Protein AF-A0A7S1MV15-F1 (afdb_monomer_lite)

Organism: Hemiselmis andersenii (NCBI:txid464988)

Sequence (297 aa):
LEKKQEEGHISTLVSTTLESLARKARSLLAKFGTTMAAIKPASFYPSLMGTLTFNVHTGVSSTEAVATQDLGTANVEFRHYIDHAFLAGLEGGQEMLASLTTPRPPCTELWGTKRMSGNERVVGMLSQPLHVSFKATRADRMIRKSDMYLADVLVIDSLPVPLHVSVQGLEATGAFTSEQEREELYRAASDFSRKPTKELFPEQFHDHPYWGGPGGYGPNTSVLGNIATVGMGGVENLRQELLSARSPDVSTPRVCAACLERSVFLKTCSRCKSVWYCSRECQKSDWRRHKGDCVSA

Structure (mmCIF, N/CA/C/O backbone):
data_AF-A0A7S1MV15-F1
#
_entry.id   AF-A0A7S1MV15-F1
#
loop_
_atom_site.group_PDB
_atom_site.id
_atom_site.type_symbol
_atom_site.label_atom_id
_atom_site.label_alt_id
_atom_site.label_comp_id
_atom_site.label_asym_id
_atom_site.label_entity_id
_atom_site.label_seq_id
_atom_site.pdbx_PDB_ins_code
_atom_site.Cartn_x
_atom_site.Cartn_y
_atom_site.Cartn_z
_atom_site.occupancy
_atom_site.B_iso_or_equiv
_atom_site.auth_seq_id
_atom_site.auth_comp_id
_atom_site.auth_asym_id
_atom_site.auth_atom_id
_atom_site.pdbx_PDB_model_num
ATOM 1 N N . LEU A 1 1 ? 7.433 46.995 -20.956 1.00 46.53 1 LEU A N 1
ATOM 2 C CA . LEU A 1 1 ? 5.966 46.816 -21.058 1.00 46.53 1 LEU A CA 1
ATOM 3 C C . LEU A 1 1 ? 5.616 45.493 -21.736 1.00 46.53 1 LEU A C 1
ATOM 5 O O . LEU A 1 1 ? 4.779 44.785 -21.201 1.00 46.53 1 LEU A O 1
ATOM 9 N N . GLU A 1 2 ? 6.334 45.105 -22.791 1.00 36.94 2 GLU A N 1
ATOM 10 C CA . GLU A 1 2 ? 6.128 43.844 -23.531 1.00 36.94 2 GLU A CA 1
ATOM 11 C C . GLU A 1 2 ? 6.266 42.573 -22.666 1.00 36.94 2 GLU A C 1
ATOM 13 O O . GLU A 1 2 ? 5.355 41.757 -22.665 1.00 36.94 2 GLU A O 1
ATOM 18 N N . LYS A 1 3 ? 7.288 42.462 -21.798 1.00 36.66 3 LYS A N 1
ATOM 19 C CA . LYS A 1 3 ? 7.421 41.319 -20.859 1.00 36.66 3 LYS A CA 1
ATOM 20 C C . LYS A 1 3 ? 6.236 41.133 -19.896 1.00 36.66 3 LYS A C 1
ATOM 22 O O . LYS A 1 3 ? 5.861 40.007 -19.602 1.00 36.66 3 LYS A O 1
ATOM 27 N N . LYS A 1 4 ? 5.624 42.227 -19.419 1.00 38.38 4 LYS A N 1
ATOM 28 C CA . LYS A 1 4 ? 4.456 42.162 -18.515 1.00 38.38 4 LYS A CA 1
ATOM 29 C C . LYS A 1 4 ? 3.175 41.761 -19.253 1.00 38.38 4 LYS A C 1
ATOM 31 O O . LYS A 1 4 ? 2.301 41.140 -18.658 1.00 38.38 4 LYS A O 1
ATOM 36 N N . GLN A 1 5 ? 3.061 42.119 -20.533 1.00 37.72 5 GLN A N 1
ATOM 37 C CA . GLN A 1 5 ? 1.965 41.669 -21.391 1.00 37.72 5 GLN A CA 1
ATOM 38 C C . GLN A 1 5 ? 2.097 40.180 -21.725 1.00 37.72 5 GLN A C 1
ATOM 40 O O . GLN A 1 5 ? 1.098 39.471 -21.695 1.00 37.72 5 GLN A O 1
ATOM 45 N N . GLU A 1 6 ? 3.318 39.702 -21.965 1.00 33.16 6 GLU A N 1
ATOM 46 C CA . GLU A 1 6 ? 3.620 38.300 -22.272 1.00 33.16 6 GLU A CA 1
ATOM 47 C C . GLU A 1 6 ? 3.389 37.374 -21.058 1.00 33.16 6 GLU A C 1
ATOM 49 O O . GLU A 1 6 ? 2.710 36.355 -21.182 1.00 33.16 6 GLU A O 1
ATOM 54 N N . GLU A 1 7 ? 3.816 37.779 -19.854 1.00 35.41 7 GLU A N 1
ATOM 55 C CA . GLU A 1 7 ? 3.521 37.073 -18.591 1.00 35.41 7 GLU A CA 1
ATOM 56 C C . GLU A 1 7 ? 2.013 37.038 -18.270 1.00 35.41 7 GLU A C 1
ATOM 58 O O . GLU A 1 7 ? 1.485 36.007 -17.842 1.00 35.41 7 GLU A O 1
ATOM 63 N N . GLY A 1 8 ? 1.292 38.137 -18.528 1.00 37.22 8 GLY A N 1
ATOM 64 C CA . GLY A 1 8 ? -0.166 38.201 -18.376 1.00 37.22 8 GLY A CA 1
ATOM 65 C C . GLY A 1 8 ? -0.911 37.292 -19.360 1.00 37.22 8 GLY A C 1
ATOM 66 O O . GLY A 1 8 ? -1.889 36.640 -18.987 1.00 37.22 8 GLY A O 1
ATOM 67 N N . HIS A 1 9 ? -0.422 37.188 -20.597 1.00 36.84 9 HIS A N 1
ATOM 68 C CA . HIS A 1 9 ? -0.983 36.299 -21.615 1.00 36.84 9 HIS A CA 1
ATOM 69 C C . HIS A 1 9 ? -0.753 34.821 -21.272 1.00 36.84 9 HIS A C 1
ATOM 71 O O . HIS A 1 9 ? -1.685 34.025 -21.373 1.00 36.84 9 HIS A O 1
ATOM 77 N N . ILE A 1 10 ? 0.444 34.460 -20.794 1.00 36.97 10 ILE A N 1
ATOM 78 C CA . ILE A 1 10 ? 0.772 33.091 -20.360 1.00 36.97 10 ILE A CA 1
ATOM 79 C C . ILE A 1 10 ? -0.068 32.694 -19.138 1.00 36.97 10 ILE A C 1
ATOM 81 O O . ILE A 1 10 ? -0.658 31.617 -19.132 1.00 36.97 10 ILE A O 1
ATOM 85 N N . SER A 1 11 ? -0.206 33.576 -18.143 1.00 36.09 11 SER A N 1
ATOM 86 C CA . SER A 1 11 ? -1.042 33.342 -16.953 1.00 36.09 11 SER A CA 1
ATOM 87 C C . SER A 1 11 ? -2.516 33.094 -17.310 1.00 36.09 11 SER A C 1
ATOM 89 O O . SER A 1 11 ? -3.138 32.139 -16.840 1.00 36.09 11 SER A O 1
ATOM 91 N N . THR A 1 12 ? -3.057 33.897 -18.231 1.00 40.84 12 THR A N 1
ATOM 92 C CA . THR A 1 12 ? -4.446 33.764 -18.699 1.00 40.84 12 THR A CA 1
ATOM 93 C C . THR A 1 12 ? -4.649 32.484 -19.519 1.00 40.84 12 THR A C 1
ATOM 95 O O . THR A 1 12 ? -5.667 31.801 -19.379 1.00 40.84 12 THR A O 1
ATOM 98 N N . LEU A 1 13 ? -3.666 32.105 -20.343 1.00 36.25 13 LEU A N 1
ATOM 99 C CA . LEU A 1 13 ? -3.699 30.878 -21.142 1.00 36.25 13 LEU A CA 1
ATOM 100 C C . LEU A 1 13 ? -3.609 29.618 -20.262 1.00 36.25 13 LEU A C 1
ATOM 102 O O . LEU A 1 13 ? -4.308 28.636 -20.510 1.00 36.25 13 LEU A O 1
ATOM 106 N N . VAL A 1 14 ? -2.804 29.657 -19.196 1.00 38.91 14 VAL A N 1
ATOM 107 C CA . VAL A 1 14 ? -2.707 28.575 -18.201 1.00 38.91 14 VAL A CA 1
ATOM 108 C C . VAL A 1 14 ? -4.017 28.439 -17.424 1.00 38.91 14 VAL A C 1
ATOM 110 O O . VAL A 1 14 ? -4.549 27.336 -17.334 1.00 38.91 14 VAL A O 1
ATOM 113 N N . SER A 1 15 ? -4.593 29.545 -16.943 1.00 41.66 15 SER A N 1
ATOM 114 C CA . SER A 1 15 ? -5.876 29.551 -16.222 1.00 41.66 15 SER A CA 1
ATOM 115 C C . SER A 1 15 ? -7.030 29.003 -17.072 1.00 41.66 15 SER A C 1
ATOM 117 O O . SER A 1 15 ? -7.749 28.101 -16.645 1.00 41.66 15 SER A O 1
ATOM 119 N N . THR A 1 16 ? -7.161 29.455 -18.320 1.00 44.66 16 THR A N 1
ATOM 120 C CA . THR A 1 16 ? -8.219 28.979 -19.230 1.00 44.66 16 THR A CA 1
ATOM 121 C C . THR A 1 16 ? -8.048 27.509 -19.625 1.00 44.66 16 THR A C 1
ATOM 123 O O . THR A 1 16 ? -9.038 26.781 -19.776 1.00 44.66 16 THR A O 1
ATOM 126 N N . THR A 1 17 ? -6.804 27.036 -19.739 1.00 42.78 17 THR A N 1
ATOM 127 C CA . THR A 1 17 ? -6.493 25.622 -19.996 1.00 42.78 17 THR A CA 1
ATOM 128 C C . THR A 1 17 ? -6.813 24.751 -18.779 1.00 42.78 17 THR A C 1
ATOM 130 O O . THR A 1 17 ? -7.441 23.700 -18.939 1.00 42.78 17 THR A O 1
ATOM 133 N N . LEU A 1 18 ? -6.472 25.204 -17.568 1.00 41.72 18 LEU A N 1
ATOM 134 C CA . LEU A 1 18 ? -6.817 24.534 -16.310 1.00 41.72 18 LEU A CA 1
ATOM 135 C C . LEU A 1 18 ? -8.334 24.457 -16.113 1.00 41.72 18 LEU A C 1
ATOM 137 O O . LEU A 1 18 ? -8.859 23.371 -15.886 1.00 41.72 18 LEU A O 1
ATOM 141 N N . GLU A 1 19 ? -9.076 25.541 -16.343 1.00 45.47 19 GLU A N 1
ATOM 142 C CA . GLU A 1 19 ? -10.543 25.529 -16.259 1.00 45.47 19 GLU A CA 1
ATOM 143 C C . GLU A 1 19 ? -11.199 24.610 -17.300 1.00 45.47 19 GLU A C 1
ATOM 145 O O . GLU A 1 19 ? -12.258 24.021 -17.057 1.00 45.47 19 GLU A O 1
ATOM 150 N N . SER A 1 20 ? -10.613 24.496 -18.493 1.00 43.47 20 SER A N 1
ATOM 151 C CA . SER A 1 20 ? -11.073 23.578 -19.541 1.00 43.47 20 SER A CA 1
ATOM 152 C C . SER A 1 20 ? -10.825 22.115 -19.156 1.00 43.47 20 SER A C 1
ATOM 154 O O . SER A 1 20 ? -11.719 21.274 -19.298 1.00 43.47 20 SER A O 1
ATOM 156 N N . LEU A 1 21 ? -9.650 21.816 -18.593 1.00 43.50 21 LEU A N 1
ATOM 157 C CA . LEU A 1 21 ? -9.302 20.498 -18.056 1.00 43.50 21 LEU A CA 1
ATOM 158 C C . LEU A 1 21 ? -10.182 20.134 -16.858 1.00 43.50 21 LEU A C 1
ATOM 160 O O . LEU A 1 21 ? -10.743 19.041 -16.836 1.00 43.50 21 LEU A O 1
ATOM 164 N N . ALA A 1 22 ? -10.401 21.062 -15.930 1.00 42.16 22 ALA A N 1
ATOM 165 C CA . ALA A 1 22 ? -11.273 20.881 -14.777 1.00 42.16 22 ALA A CA 1
ATOM 166 C C . ALA A 1 22 ? -12.738 20.679 -15.200 1.00 42.16 22 ALA A C 1
ATOM 168 O O . ALA A 1 22 ? -13.428 19.818 -14.657 1.00 42.16 22 ALA A O 1
ATOM 169 N N . ARG A 1 23 ? -13.228 21.397 -16.224 1.00 47.09 23 ARG A N 1
ATOM 170 C CA . ARG A 1 23 ? -14.559 21.152 -16.818 1.00 47.09 23 ARG A CA 1
ATOM 171 C C . ARG A 1 23 ? -14.659 19.781 -17.479 1.00 47.09 23 ARG A C 1
ATOM 173 O O . ARG A 1 23 ? -15.666 19.101 -17.289 1.00 47.09 23 ARG A O 1
ATOM 180 N N . LYS A 1 24 ? -13.633 19.345 -18.217 1.00 44.25 24 LYS A N 1
ATOM 181 C CA . LYS A 1 24 ? -13.584 17.991 -18.797 1.00 44.25 24 LYS A CA 1
ATOM 182 C C . LYS A 1 24 ? -13.528 16.913 -17.717 1.00 44.25 24 LYS A C 1
ATOM 184 O O . LYS A 1 24 ? -14.265 15.940 -17.829 1.00 44.25 24 LYS A O 1
ATOM 189 N N . ALA A 1 25 ? -12.740 17.109 -16.662 1.00 41.78 25 ALA A N 1
ATOM 190 C CA . ALA A 1 25 ? -12.664 16.211 -15.513 1.00 41.78 25 ALA A CA 1
ATOM 191 C C . ALA A 1 25 ? -14.017 16.116 -14.796 1.00 41.78 25 ALA A C 1
ATOM 193 O O . ALA A 1 25 ? -14.524 15.016 -14.606 1.00 41.78 25 ALA A O 1
ATOM 194 N N . ARG A 1 26 ? -14.672 17.251 -14.510 1.00 44.94 26 ARG A N 1
ATOM 195 C CA . ARG A 1 26 ? -16.029 17.294 -13.935 1.00 44.94 26 ARG A CA 1
ATOM 196 C C . ARG A 1 26 ? -17.069 16.622 -14.832 1.00 44.94 26 ARG A C 1
ATOM 198 O O . ARG A 1 26 ? -17.913 15.886 -14.338 1.00 44.94 26 ARG A O 1
ATOM 205 N N . SER A 1 27 ? -17.001 16.830 -16.147 1.00 42.62 27 SER A N 1
ATOM 206 C CA . SER A 1 27 ? -17.905 16.187 -17.111 1.00 42.62 27 SER A CA 1
ATOM 207 C C . SER A 1 27 ? -17.683 14.675 -17.202 1.00 42.62 27 SER A C 1
ATOM 209 O O . SER A 1 27 ? -18.656 13.928 -17.281 1.00 42.62 27 SER A O 1
ATOM 211 N N . LEU A 1 28 ? -16.429 14.215 -17.154 1.00 41.31 28 LEU A N 1
ATOM 212 C CA . LEU A 1 28 ? -16.090 12.793 -17.079 1.00 41.31 28 LEU A CA 1
ATOM 213 C C . LEU A 1 28 ? -16.615 12.194 -15.772 1.00 41.31 28 LEU A C 1
ATOM 215 O O . LEU A 1 28 ? -17.357 11.221 -15.818 1.00 41.31 28 LEU A O 1
ATOM 219 N N . LEU A 1 29 ? -16.336 12.824 -14.629 1.00 40.84 29 LEU A N 1
ATOM 220 C CA . LEU A 1 29 ? -16.836 12.404 -13.316 1.00 40.84 29 LEU A CA 1
ATOM 221 C C . LEU A 1 29 ? -18.372 12.343 -13.271 1.00 40.84 29 LEU A C 1
ATOM 223 O O . LEU A 1 29 ? -18.923 11.378 -12.754 1.00 40.84 29 LEU A O 1
ATOM 227 N N . ALA A 1 30 ? -19.075 13.306 -13.873 1.00 42.78 30 ALA A N 1
ATOM 228 C CA . ALA A 1 30 ? -20.538 13.305 -13.962 1.00 42.78 30 ALA A CA 1
ATOM 229 C C . ALA A 1 30 ? -21.088 12.204 -14.892 1.00 42.78 30 ALA A C 1
ATOM 231 O O . ALA A 1 30 ? -22.114 11.593 -14.588 1.00 42.78 30 ALA A O 1
ATOM 232 N N . LYS A 1 31 ? -20.397 11.915 -16.005 1.00 37.84 31 LYS A N 1
ATOM 233 C CA . LYS A 1 31 ? -20.740 10.810 -16.917 1.00 37.84 31 LYS A CA 1
ATOM 234 C C . LYS A 1 31 ? -20.494 9.435 -16.293 1.00 37.84 31 LYS A C 1
ATOM 236 O O . LYS A 1 31 ? -21.244 8.512 -16.581 1.00 37.84 31 LYS A O 1
ATOM 241 N N . PHE A 1 32 ? -19.482 9.298 -15.436 1.00 37.56 32 PHE A N 1
ATOM 242 C CA . PHE A 1 32 ? -19.215 8.059 -14.699 1.00 37.56 32 PHE A CA 1
ATOM 243 C C . PHE A 1 32 ? -20.053 7.932 -13.416 1.00 37.56 32 PHE A C 1
ATOM 245 O O . PHE A 1 32 ? -20.353 6.820 -12.992 1.00 37.56 32 PHE A O 1
ATOM 252 N N . GLY A 1 33 ? -20.494 9.048 -12.830 1.00 35.22 33 GLY A N 1
ATOM 253 C CA . GLY A 1 33 ? -21.238 9.082 -11.567 1.00 35.22 33 GLY A CA 1
ATOM 254 C C . GLY A 1 33 ? -22.677 8.560 -11.629 1.00 35.22 33 GLY A C 1
ATOM 255 O O . GLY A 1 33 ? -23.242 8.231 -10.592 1.00 35.22 33 GLY A O 1
ATOM 256 N N . THR A 1 34 ? -23.281 8.429 -12.814 1.00 31.02 34 THR A N 1
ATOM 257 C CA . THR A 1 34 ? -24.689 8.000 -12.961 1.00 31.02 34 THR A CA 1
ATOM 258 C C . THR A 1 34 ? -24.885 6.481 -13.080 1.00 31.02 34 THR A C 1
ATOM 260 O O . THR A 1 34 ? -26.018 6.010 -13.049 1.00 31.02 34 THR A O 1
ATOM 263 N N . THR A 1 35 ? -23.804 5.691 -13.093 1.00 34.09 35 THR A N 1
ATOM 264 C CA . THR A 1 35 ? -23.835 4.209 -13.113 1.00 34.09 35 THR A CA 1
ATOM 265 C C . THR A 1 35 ? -22.855 3.586 -12.107 1.00 34.09 35 THR A C 1
ATOM 267 O O . THR A 1 35 ? -22.123 2.657 -12.435 1.00 34.09 35 THR A O 1
ATOM 270 N N . 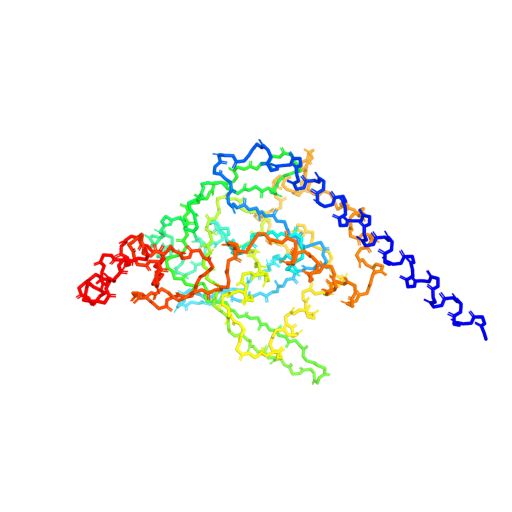MET A 1 36 ? -22.799 4.082 -10.866 1.00 34.84 36 MET A N 1
ATOM 271 C CA . MET A 1 36 ? -21.906 3.530 -9.824 1.00 34.84 36 MET A CA 1
ATOM 272 C C . MET A 1 36 ? -22.607 3.191 -8.502 1.00 34.84 36 MET A C 1
ATOM 274 O O . MET A 1 36 ? -22.042 3.335 -7.424 1.00 34.84 36 MET A O 1
ATOM 278 N N . ALA A 1 37 ? -23.827 2.655 -8.578 1.00 32.09 37 ALA A N 1
ATOM 279 C CA . ALA A 1 37 ? -24.484 2.023 -7.429 1.00 32.09 37 ALA A CA 1
ATOM 280 C C . ALA A 1 37 ? -24.033 0.560 -7.181 1.00 32.09 37 ALA A C 1
ATOM 282 O O . ALA A 1 37 ? -24.595 -0.120 -6.327 1.00 32.09 37 ALA A O 1
ATOM 283 N N . ALA A 1 38 ? -23.013 0.064 -7.889 1.00 36.22 38 ALA A N 1
ATOM 284 C CA . ALA A 1 38 ? -22.448 -1.269 -7.690 1.00 36.22 38 ALA A CA 1
ATOM 285 C C . ALA A 1 38 ? -20.942 -1.153 -7.402 1.00 36.22 38 ALA A C 1
ATOM 287 O O . ALA A 1 38 ? -20.181 -0.729 -8.265 1.00 36.22 38 ALA A O 1
ATOM 288 N N . ILE A 1 39 ? -20.557 -1.468 -6.161 1.00 45.56 39 ILE A N 1
ATOM 289 C CA . ILE A 1 39 ? -19.203 -1.690 -5.615 1.00 45.56 39 ILE A CA 1
ATOM 290 C C . ILE A 1 39 ? -18.072 -1.600 -6.666 1.00 45.56 39 ILE A C 1
ATOM 292 O O . ILE A 1 39 ? -17.795 -2.575 -7.358 1.00 45.56 39 ILE A O 1
ATOM 296 N N . LYS A 1 40 ? -17.357 -0.470 -6.745 1.00 55.09 40 LYS A N 1
ATOM 297 C CA . LYS A 1 40 ? -16.007 -0.432 -7.344 1.00 55.09 40 LYS A CA 1
ATOM 298 C C . LYS A 1 40 ? -15.091 0.479 -6.531 1.00 55.09 40 LYS A C 1
ATOM 300 O O . LYS A 1 40 ? -15.226 1.696 -6.640 1.00 55.09 40 LYS A O 1
ATOM 305 N N . PRO A 1 41 ? -14.182 -0.080 -5.715 1.00 61.19 41 PRO A N 1
ATOM 306 C CA . PRO A 1 41 ? -13.333 0.738 -4.862 1.00 61.19 41 PRO A CA 1
ATOM 307 C C . PRO A 1 41 ? -11.855 0.769 -5.271 1.00 61.19 41 PRO A C 1
ATOM 309 O O . PRO A 1 41 ? -11.182 1.688 -4.824 1.00 61.19 41 PRO A O 1
ATOM 312 N N . ALA A 1 42 ? -11.331 -0.188 -6.063 1.00 78.69 42 ALA A N 1
ATOM 313 C CA . ALA A 1 42 ? -9.903 -0.238 -6.418 1.00 78.69 42 ALA A CA 1
ATOM 314 C C . ALA A 1 42 ? -9.596 0.055 -7.879 1.00 78.69 42 ALA A C 1
ATOM 316 O O . ALA A 1 42 ? -10.175 -0.557 -8.780 1.00 78.69 42 ALA A O 1
ATOM 317 N N . SER A 1 43 ? -8.610 0.921 -8.104 1.00 83.44 43 SER A N 1
ATOM 318 C CA . SER A 1 43 ? -8.074 1.193 -9.428 1.00 83.44 43 SER A CA 1
ATOM 319 C C . SER A 1 43 ? -6.570 1.426 -9.423 1.00 83.44 43 SER A C 1
ATOM 321 O O . SER A 1 43 ? -6.049 2.223 -8.649 1.00 83.44 43 SER A O 1
ATOM 323 N N . PHE A 1 44 ? -5.892 0.777 -10.359 1.00 86.00 44 PHE A N 1
ATOM 324 C CA . PHE A 1 44 ? -4.478 0.904 -10.656 1.00 86.00 44 PHE A CA 1
ATOM 325 C C . PHE A 1 44 ? -4.271 1.881 -11.812 1.00 86.00 44 PHE A C 1
ATOM 327 O O . PHE A 1 44 ? -4.662 1.612 -12.946 1.00 86.00 44 PHE A O 1
ATOM 334 N N . TYR A 1 45 ? -3.641 3.015 -11.511 1.00 81.06 45 TYR A N 1
ATOM 335 C CA . TYR A 1 45 ? -3.264 4.035 -12.487 1.00 81.06 45 TYR A CA 1
ATOM 336 C C . TYR A 1 45 ? -1.853 4.539 -12.167 1.00 81.06 45 TYR A C 1
ATOM 338 O O . TYR A 1 45 ? -1.701 5.573 -11.511 1.00 81.06 45 TYR A O 1
ATOM 346 N N . PRO A 1 46 ? -0.807 3.799 -12.571 1.00 82.31 46 PRO A N 1
ATOM 347 C CA . PRO A 1 46 ? 0.561 4.208 -12.319 1.00 82.31 46 PRO A CA 1
ATOM 348 C C . PRO A 1 46 ? 0.904 5.457 -13.139 1.00 82.31 46 PRO A C 1
ATOM 350 O O . PRO A 1 46 ? 0.571 5.584 -14.319 1.00 82.31 46 PRO A O 1
ATOM 353 N N . SER A 1 47 ? 1.608 6.382 -12.501 1.00 75.94 47 SER A N 1
ATOM 354 C CA . SER A 1 47 ? 2.272 7.514 -13.123 1.00 75.94 47 SER A CA 1
ATOM 355 C C . SER A 1 47 ? 3.241 7.018 -14.186 1.00 75.94 47 SER A C 1
ATOM 357 O O . SER A 1 47 ? 4.028 6.100 -13.958 1.00 75.94 47 SER A O 1
ATOM 359 N N . LEU A 1 48 ? 3.218 7.666 -15.350 1.00 69.31 48 LEU A N 1
ATOM 360 C CA . LEU A 1 48 ? 4.148 7.371 -16.442 1.00 69.31 48 LEU A CA 1
ATOM 361 C C . LEU A 1 48 ? 5.478 8.122 -16.303 1.00 69.31 48 LEU A C 1
ATOM 363 O O . LEU A 1 48 ? 6.290 8.083 -17.227 1.00 69.31 48 LEU A O 1
ATOM 367 N N . MET A 1 49 ? 5.672 8.847 -15.198 1.00 66.88 49 MET A N 1
ATOM 368 C CA . MET A 1 49 ? 6.833 9.717 -15.023 1.00 66.88 49 MET A CA 1
ATOM 369 C C . MET A 1 49 ? 8.039 8.989 -14.459 1.00 66.88 49 MET A C 1
ATOM 371 O O . MET A 1 49 ? 9.139 9.268 -14.915 1.00 66.88 49 MET A O 1
ATOM 375 N N . GLY A 1 50 ? 7.831 8.013 -13.574 1.00 75.75 50 GLY A N 1
ATOM 376 C CA . GLY A 1 50 ? 8.929 7.228 -13.028 1.00 75.75 50 GLY A CA 1
ATOM 377 C C . GLY A 1 50 ? 8.504 6.177 -12.013 1.00 75.75 50 GLY A C 1
ATOM 378 O O . GLY A 1 50 ? 7.349 6.118 -11.582 1.00 75.75 50 GLY A O 1
ATOM 379 N N . THR A 1 51 ? 9.471 5.349 -11.630 1.00 87.25 51 THR A N 1
ATOM 380 C CA . THR A 1 51 ? 9.358 4.327 -10.582 1.00 87.25 51 THR A CA 1
ATOM 381 C C . THR A 1 51 ? 10.140 4.733 -9.341 1.00 87.25 51 THR A C 1
ATOM 383 O O . THR A 1 51 ? 11.104 5.491 -9.421 1.00 87.25 51 THR A O 1
ATOM 386 N N . LEU A 1 52 ? 9.776 4.163 -8.200 1.00 88.62 52 LEU A N 1
ATOM 387 C CA . LEU A 1 52 ? 10.523 4.274 -6.952 1.00 88.62 52 LEU A CA 1
ATOM 388 C C . LEU A 1 52 ? 11.079 2.906 -6.571 1.00 88.62 52 LEU A C 1
ATOM 390 O O . LEU A 1 52 ? 10.424 1.896 -6.794 1.00 88.62 52 LEU A O 1
ATOM 394 N N . THR A 1 53 ? 12.251 2.866 -5.949 1.00 91.38 53 THR A N 1
ATOM 395 C CA . THR A 1 53 ? 12.806 1.619 -5.414 1.00 91.38 53 THR A CA 1
ATOM 396 C C . THR A 1 53 ? 12.610 1.577 -3.904 1.00 91.38 53 THR A C 1
ATOM 398 O O . THR A 1 53 ? 13.066 2.470 -3.184 1.00 91.38 53 THR A O 1
ATOM 401 N N . PHE A 1 54 ? 11.952 0.525 -3.424 1.00 94.06 54 PHE A N 1
ATOM 402 C CA . PHE A 1 54 ? 11.719 0.268 -2.006 1.00 94.06 54 PHE A CA 1
ATOM 403 C C . PHE A 1 54 ? 12.359 -1.052 -1.595 1.00 94.06 54 PHE A C 1
ATOM 405 O O . PHE A 1 54 ? 12.437 -1.982 -2.382 1.00 94.06 54 PHE A O 1
ATOM 412 N N . ASN A 1 55 ? 12.774 -1.161 -0.339 1.00 96.19 55 ASN A N 1
ATOM 413 C CA . ASN A 1 55 ? 13.010 -2.456 0.291 1.00 96.19 55 ASN A CA 1
ATOM 414 C C . ASN A 1 55 ? 11.743 -2.834 1.053 1.00 96.19 55 ASN A C 1
ATOM 416 O O . ASN A 1 55 ? 11.295 -2.046 1.884 1.00 96.19 55 ASN A O 1
ATOM 420 N N . VAL A 1 56 ? 11.172 -3.996 0.757 1.00 97.38 56 VAL A N 1
ATOM 421 C CA . VAL A 1 56 ? 9.998 -4.565 1.425 1.00 97.38 56 VAL A CA 1
ATOM 422 C C . VAL A 1 56 ? 10.476 -5.449 2.569 1.00 97.38 56 VAL A C 1
ATOM 424 O O . VAL A 1 56 ? 11.284 -6.346 2.335 1.00 97.38 56 VAL A O 1
ATOM 427 N N . HIS A 1 57 ? 9.997 -5.191 3.787 1.00 96.62 57 HIS A N 1
ATOM 428 C CA . HIS A 1 57 ? 10.404 -5.904 5.001 1.00 96.62 57 HIS A CA 1
ATOM 429 C C . HIS A 1 57 ? 9.305 -6.868 5.451 1.00 96.62 57 HIS A C 1
ATOM 431 O O . HIS A 1 57 ? 8.155 -6.468 5.621 1.00 96.62 57 HIS A O 1
ATOM 437 N N . THR A 1 58 ? 9.665 -8.129 5.690 1.00 93.50 58 THR A N 1
ATOM 438 C CA . THR A 1 58 ? 8.747 -9.187 6.166 1.00 93.50 58 THR A CA 1
ATOM 439 C C . THR A 1 58 ? 8.945 -9.533 7.646 1.00 93.50 58 THR A C 1
ATOM 441 O O . THR A 1 58 ? 8.351 -10.476 8.160 1.00 93.50 58 THR A O 1
ATOM 444 N N . GLY A 1 59 ? 9.818 -8.799 8.344 1.00 87.00 59 GLY A N 1
ATOM 445 C CA . GLY A 1 59 ? 10.247 -9.099 9.715 1.00 87.00 59 GLY A CA 1
ATOM 446 C C . GLY A 1 59 ? 11.365 -10.145 9.810 1.00 87.00 59 GLY A C 1
ATOM 447 O O . GLY A 1 59 ? 12.013 -10.230 10.850 1.00 87.00 59 GLY A O 1
ATOM 448 N N . VAL A 1 60 ? 11.632 -10.885 8.727 1.00 89.94 60 VAL A N 1
ATOM 449 C CA . VAL A 1 60 ? 12.744 -11.848 8.628 1.00 89.94 60 VAL A CA 1
ATOM 450 C C . VAL A 1 60 ? 13.847 -11.309 7.723 1.00 89.94 60 VAL A C 1
ATOM 452 O O . VAL A 1 60 ? 15.020 -11.318 8.093 1.00 89.94 60 VAL A O 1
ATOM 455 N N . SER A 1 61 ? 13.469 -10.773 6.562 1.00 93.31 61 SER A N 1
ATOM 456 C CA . SER A 1 61 ? 14.406 -10.197 5.605 1.00 93.31 61 SER A CA 1
ATOM 457 C C . SER A 1 61 ? 13.836 -8.949 4.932 1.00 93.31 61 SER A C 1
ATOM 459 O O . SER A 1 61 ? 12.690 -8.544 5.159 1.00 93.31 61 SER A O 1
ATOM 461 N N . SER A 1 62 ? 14.683 -8.301 4.132 1.00 94.75 62 SER A N 1
ATOM 462 C CA . SER A 1 62 ? 14.306 -7.161 3.307 1.00 94.75 62 SER A CA 1
ATOM 463 C C . SER A 1 62 ? 14.664 -7.435 1.853 1.00 94.75 62 SER A C 1
ATOM 465 O O . SER A 1 62 ? 15.825 -7.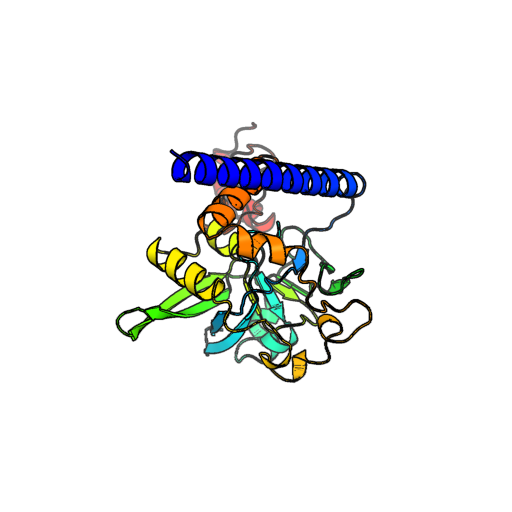727 1.565 1.00 94.75 62 SER A O 1
ATOM 467 N N . THR A 1 63 ? 13.700 -7.299 0.946 1.00 96.19 63 THR A N 1
ATOM 468 C CA . THR A 1 63 ? 13.900 -7.523 -0.494 1.00 96.19 63 THR A CA 1
ATOM 469 C C . THR A 1 63 ? 13.637 -6.241 -1.271 1.00 96.19 63 THR A C 1
ATOM 471 O O . THR A 1 63 ? 12.638 -5.562 -1.038 1.00 96.19 63 THR A O 1
ATOM 474 N N . GLU A 1 64 ? 14.532 -5.891 -2.191 1.00 95.12 64 GLU A N 1
ATOM 475 C CA . GLU A 1 64 ? 14.356 -4.720 -3.047 1.00 95.12 64 GLU A CA 1
ATOM 476 C C . GLU A 1 64 ? 13.256 -4.956 -4.097 1.00 95.12 64 GLU A C 1
ATOM 478 O O . GLU A 1 64 ? 13.193 -6.006 -4.733 1.00 95.12 64 GLU A O 1
ATOM 483 N N . ALA A 1 65 ? 12.390 -3.963 -4.285 1.00 94.75 65 ALA A N 1
ATOM 484 C CA . ALA A 1 65 ? 11.291 -3.964 -5.234 1.00 94.75 65 ALA A CA 1
ATOM 485 C C . ALA A 1 65 ? 11.212 -2.614 -5.952 1.00 94.75 65 ALA A C 1
ATOM 487 O O . ALA A 1 65 ? 11.131 -1.551 -5.325 1.00 94.75 65 ALA A O 1
ATOM 488 N N . VAL A 1 66 ? 11.181 -2.659 -7.284 1.00 93.06 66 VAL A N 1
ATOM 489 C CA . VAL A 1 66 ? 10.849 -1.495 -8.109 1.00 93.06 66 VAL A CA 1
ATOM 490 C C . VAL A 1 66 ? 9.335 -1.327 -8.103 1.00 93.06 66 VAL A C 1
ATOM 492 O O . VAL A 1 66 ? 8.599 -2.190 -8.575 1.00 93.06 66 VAL A O 1
ATOM 495 N N . ALA A 1 67 ? 8.865 -0.211 -7.563 1.00 93.75 67 ALA A N 1
ATOM 496 C CA . ALA A 1 67 ? 7.461 0.109 -7.420 1.00 93.75 67 ALA A CA 1
ATOM 497 C C . ALA A 1 67 ? 7.021 1.204 -8.390 1.00 93.75 67 ALA A C 1
ATOM 499 O O . ALA A 1 67 ? 7.739 2.168 -8.671 1.00 93.75 67 ALA A O 1
ATOM 500 N N . THR A 1 68 ? 5.780 1.092 -8.845 1.00 92.06 68 THR A N 1
ATOM 501 C CA . THR A 1 68 ? 5.082 2.219 -9.475 1.00 92.06 68 THR A CA 1
ATOM 502 C C . THR A 1 68 ? 4.414 3.095 -8.417 1.00 92.06 68 THR A C 1
ATOM 504 O O . THR A 1 68 ? 4.259 2.689 -7.267 1.00 92.06 68 THR A O 1
ATOM 507 N N . GLN A 1 69 ? 4.010 4.301 -8.804 1.00 89.56 69 GLN A N 1
ATOM 508 C CA . GLN A 1 69 ? 3.372 5.295 -7.933 1.00 89.56 69 GLN A CA 1
ATOM 509 C C . GLN A 1 69 ? 2.379 6.143 -8.736 1.00 89.56 69 GLN A C 1
ATOM 511 O O . GLN A 1 69 ? 2.396 6.044 -9.955 1.00 89.56 69 GLN A O 1
ATOM 516 N N . ASP A 1 70 ? 1.514 6.941 -8.106 1.00 83.50 70 ASP A N 1
ATOM 517 C CA . ASP A 1 70 ? 0.427 7.707 -8.759 1.00 83.50 70 ASP A CA 1
ATOM 518 C C . ASP A 1 70 ? 0.597 9.249 -8.742 1.00 83.50 70 ASP A C 1
ATOM 520 O O . ASP A 1 70 ? -0.300 9.984 -9.172 1.00 83.50 70 ASP A O 1
ATOM 524 N N . LEU A 1 71 ? 1.730 9.752 -8.235 1.00 77.94 71 LEU A N 1
ATOM 525 C CA . LEU A 1 71 ? 2.045 11.163 -7.955 1.00 77.94 71 LEU A CA 1
ATOM 526 C C . LEU A 1 71 ? 0.975 11.893 -7.123 1.00 77.94 71 LEU A C 1
ATOM 528 O O . LEU A 1 71 ? 0.979 13.120 -7.061 1.00 77.94 71 LEU A O 1
ATOM 532 N N . GLY A 1 72 ? 0.025 11.172 -6.522 1.00 68.00 72 GLY A N 1
ATOM 533 C CA . GLY A 1 72 ? -1.103 11.742 -5.788 1.00 68.00 72 GLY A CA 1
ATOM 534 C C . GLY A 1 72 ? -2.041 12.629 -6.619 1.00 68.00 72 GLY A C 1
ATOM 535 O O . GLY A 1 72 ? -2.774 13.422 -6.032 1.00 68.00 72 GLY A O 1
ATOM 536 N N . THR A 1 73 ? -2.011 12.556 -7.959 1.00 57.47 73 THR A N 1
ATOM 537 C CA . THR A 1 73 ? -2.735 13.517 -8.828 1.00 57.47 73 THR A CA 1
ATOM 538 C C . THR A 1 73 ? -3.708 12.898 -9.827 1.00 57.47 73 THR A C 1
ATOM 540 O O . THR A 1 73 ? -4.682 13.555 -10.191 1.00 57.47 73 THR A O 1
ATOM 543 N N . ALA A 1 74 ? -3.497 11.655 -10.271 1.00 52.66 74 ALA A N 1
ATOM 544 C CA . ALA A 1 74 ? -4.301 11.058 -11.347 1.00 52.66 74 ALA A CA 1
ATOM 545 C C . ALA A 1 74 ? -5.375 10.060 -10.871 1.00 52.66 74 ALA A C 1
ATOM 547 O O . ALA A 1 74 ? -6.279 9.729 -11.638 1.00 52.66 74 ALA A O 1
ATOM 548 N N . ASN A 1 75 ? -5.288 9.580 -9.628 1.00 62.81 75 ASN A N 1
ATOM 549 C CA . ASN A 1 75 ? -6.119 8.505 -9.091 1.00 62.81 75 ASN A CA 1
ATOM 550 C C . ASN A 1 75 ? -6.776 8.936 -7.771 1.00 62.81 75 ASN A C 1
ATOM 552 O O . ASN A 1 75 ? -6.190 9.701 -7.012 1.00 62.81 75 ASN A O 1
ATOM 556 N N . VAL A 1 76 ? -8.003 8.474 -7.515 1.00 60.69 76 VAL A N 1
ATOM 557 C CA . VAL A 1 76 ? -8.728 8.729 -6.251 1.00 60.69 76 VAL A CA 1
ATOM 558 C C . VAL A 1 76 ? -8.571 7.600 -5.234 1.00 60.69 76 VAL A C 1
ATOM 560 O O . VAL A 1 76 ? -9.086 7.705 -4.122 1.00 60.69 76 VAL A O 1
ATOM 563 N N . GLU A 1 77 ? -7.905 6.520 -5.632 1.00 77.12 77 GLU A N 1
ATOM 564 C CA . GLU A 1 77 ? -7.531 5.420 -4.758 1.00 77.12 77 GLU A CA 1
ATOM 565 C C . GLU A 1 77 ? -6.457 5.845 -3.744 1.00 77.12 77 GLU A C 1
ATOM 567 O O . GLU A 1 77 ? -5.538 6.588 -4.072 1.00 77.12 77 GLU A O 1
ATOM 572 N N . PHE A 1 78 ? -6.558 5.308 -2.528 1.00 79.88 78 PHE A N 1
ATOM 573 C CA . PHE A 1 78 ? -5.609 5.526 -1.430 1.00 79.88 78 PHE A CA 1
ATOM 574 C C . PHE A 1 78 ? -4.869 4.257 -1.007 1.00 79.88 78 PHE A C 1
ATOM 576 O O . PHE A 1 78 ? -4.006 4.309 -0.137 1.00 79.88 78 PHE A O 1
ATOM 583 N N . ARG A 1 79 ? -5.228 3.105 -1.568 1.00 89.12 79 ARG A N 1
ATOM 584 C CA . ARG A 1 79 ? -4.631 1.818 -1.217 1.00 89.12 79 ARG A CA 1
ATOM 585 C C . ARG A 1 79 ? -3.382 1.547 -2.028 1.00 89.12 79 ARG A C 1
ATOM 587 O O . ARG A 1 79 ? -3.282 1.896 -3.203 1.00 89.12 79 ARG A O 1
ATOM 594 N N . HIS A 1 80 ? -2.443 0.875 -1.383 1.00 94.69 80 HIS A N 1
ATOM 595 C CA . HIS A 1 80 ? -1.265 0.326 -2.038 1.00 94.69 80 HIS A CA 1
ATOM 596 C C . HIS A 1 80 ? -1.578 -1.084 -2.537 1.00 94.69 80 HIS A C 1
ATOM 598 O O . HIS A 1 80 ? -2.473 -1.752 -2.012 1.00 94.69 80 HIS A O 1
ATOM 604 N N . TYR A 1 81 ? -0.830 -1.552 -3.530 1.00 96.94 81 TYR A N 1
ATOM 605 C CA . TYR A 1 81 ? -1.030 -2.880 -4.104 1.00 96.94 81 TYR A CA 1
ATOM 606 C C . TYR A 1 81 ? 0.276 -3.647 -4.135 1.00 96.94 81 TYR A C 1
ATOM 608 O O . TYR A 1 81 ? 1.293 -3.102 -4.557 1.00 96.94 81 TYR A O 1
ATOM 616 N N . ILE A 1 82 ? 0.234 -4.910 -3.736 1.00 98.38 82 ILE A N 1
ATOM 617 C CA . ILE A 1 82 ? 1.355 -5.837 -3.862 1.00 98.38 82 ILE A CA 1
ATOM 618 C C . ILE A 1 82 ? 0.906 -7.060 -4.656 1.00 98.38 82 ILE A C 1
ATOM 620 O O . ILE A 1 82 ? -0.209 -7.557 -4.471 1.00 98.38 82 ILE A O 1
ATOM 624 N N . ASP A 1 83 ? 1.761 -7.517 -5.565 1.00 98.38 83 ASP A N 1
ATOM 625 C CA . ASP A 1 83 ? 1.506 -8.740 -6.317 1.00 98.38 83 ASP A CA 1
ATOM 626 C C . ASP A 1 83 ? 1.546 -9.967 -5.393 1.00 98.38 83 ASP A C 1
ATOM 628 O O . ASP A 1 83 ? 2.432 -10.103 -4.544 1.00 98.38 83 ASP A O 1
ATOM 632 N N . HIS A 1 84 ? 0.591 -10.876 -5.571 1.00 98.25 84 HIS A N 1
ATOM 633 C CA . HIS A 1 84 ? 0.493 -12.098 -4.783 1.00 98.25 84 HIS A CA 1
ATOM 634 C C . HIS A 1 84 ? 1.715 -13.010 -4.952 1.00 98.25 84 HIS A C 1
ATOM 636 O O . HIS A 1 84 ? 2.244 -13.496 -3.954 1.00 98.25 84 HIS A O 1
ATOM 642 N N . ALA A 1 85 ? 2.166 -13.261 -6.187 1.00 97.69 85 ALA A N 1
ATOM 643 C CA . ALA A 1 85 ? 3.286 -14.166 -6.448 1.00 97.69 85 ALA A CA 1
ATOM 644 C C . ALA A 1 85 ? 4.609 -13.571 -5.951 1.00 97.69 85 ALA A C 1
ATOM 646 O O . ALA A 1 85 ? 5.430 -14.285 -5.376 1.00 97.69 85 ALA A O 1
ATOM 647 N N . PHE A 1 86 ? 4.779 -12.255 -6.092 1.00 98.25 86 PHE A N 1
ATOM 648 C CA . PHE A 1 86 ? 5.889 -11.529 -5.485 1.00 98.25 86 PHE A CA 1
ATOM 649 C C . PHE A 1 86 ? 5.915 -11.692 -3.967 1.00 98.25 86 PHE A C 1
ATOM 651 O O . PHE A 1 86 ? 6.931 -12.124 -3.432 1.00 98.25 86 PHE A O 1
ATOM 658 N N . LEU A 1 87 ? 4.800 -11.405 -3.281 1.00 98.12 87 LEU A N 1
ATOM 659 C CA . LEU A 1 87 ? 4.709 -11.546 -1.827 1.00 98.12 87 LEU A CA 1
ATOM 660 C C . LEU A 1 87 ? 4.958 -12.994 -1.388 1.00 98.12 87 LEU A C 1
ATOM 662 O O . LEU A 1 87 ? 5.713 -13.220 -0.451 1.00 98.12 87 LEU A O 1
ATOM 666 N N . ALA A 1 88 ? 4.383 -13.970 -2.094 1.00 97.69 88 ALA A N 1
ATOM 667 C CA . ALA A 1 88 ? 4.571 -15.396 -1.829 1.00 97.69 88 ALA A CA 1
ATOM 668 C C . ALA A 1 88 ? 6.035 -15.853 -1.933 1.00 97.69 88 ALA A C 1
ATOM 670 O O . ALA A 1 88 ? 6.408 -16.822 -1.269 1.00 97.69 88 ALA A O 1
ATOM 671 N N . GLY A 1 89 ? 6.831 -15.189 -2.779 1.00 97.00 89 GLY A N 1
ATOM 672 C CA . GLY A 1 89 ? 8.250 -15.471 -2.988 1.00 97.00 89 GLY A CA 1
ATOM 673 C C . GLY A 1 89 ? 9.187 -14.816 -1.970 1.00 97.00 89 GLY A C 1
ATOM 674 O O . GLY A 1 89 ? 10.371 -15.147 -1.952 1.00 97.00 89 GLY A O 1
ATOM 675 N N . LEU A 1 90 ? 8.690 -13.906 -1.125 1.00 97.00 90 LEU A N 1
ATOM 676 C CA . LEU A 1 90 ? 9.483 -13.316 -0.049 1.00 97.00 90 LEU A CA 1
ATOM 677 C C . LEU A 1 90 ? 9.611 -14.299 1.119 1.00 97.00 90 LEU A C 1
ATOM 679 O O . LEU A 1 90 ? 8.654 -14.982 1.491 1.00 97.00 90 LEU A O 1
ATOM 683 N N . GLU A 1 91 ? 10.774 -14.323 1.762 1.00 96.81 91 GLU A N 1
ATOM 684 C CA . GLU A 1 91 ? 10.942 -15.027 3.035 1.00 96.81 91 GLU A CA 1
ATOM 685 C C . GLU A 1 91 ? 10.021 -14.399 4.094 1.00 96.81 91 GLU A C 1
ATOM 687 O O . GLU A 1 91 ? 10.051 -13.186 4.288 1.00 96.81 91 GLU A O 1
ATOM 692 N N . GLY A 1 92 ? 9.168 -15.192 4.749 1.00 94.31 92 GLY A N 1
ATOM 693 C CA . GLY A 1 92 ? 8.116 -14.691 5.649 1.00 94.31 92 GLY A CA 1
ATOM 694 C C . GLY A 1 92 ? 6.819 -14.247 4.945 1.00 94.31 92 GLY A C 1
ATOM 695 O O . GLY A 1 92 ? 5.857 -13.830 5.591 1.00 94.31 92 GLY A O 1
ATOM 696 N N . GLY A 1 93 ? 6.770 -14.300 3.609 1.00 96.50 93 GLY A N 1
ATOM 697 C CA . GLY A 1 93 ? 5.620 -13.851 2.824 1.00 96.50 93 GLY A CA 1
ATOM 698 C C . GLY A 1 93 ? 4.398 -14.768 2.916 1.00 96.50 93 GLY A C 1
ATOM 699 O O . GLY A 1 93 ? 3.262 -14.295 2.852 1.00 96.50 93 GLY A O 1
ATOM 700 N N . GLN A 1 94 ? 4.599 -16.073 3.127 1.00 96.56 94 GLN A N 1
ATOM 701 C CA . GLN A 1 94 ? 3.504 -17.040 3.283 1.00 96.56 94 GLN A CA 1
ATOM 702 C C . GLN A 1 94 ? 2.693 -16.782 4.559 1.00 96.56 94 GLN A C 1
ATOM 704 O O . GLN A 1 94 ? 1.468 -16.878 4.551 1.00 96.56 94 GLN A O 1
ATOM 709 N N . GLU A 1 95 ? 3.352 -16.383 5.643 1.00 96.19 95 GLU A N 1
ATOM 710 C CA . GLU A 1 95 ? 2.726 -15.999 6.908 1.00 96.19 95 GLU A CA 1
ATOM 711 C C . GLU A 1 95 ? 1.884 -14.723 6.748 1.00 96.19 95 GLU A C 1
ATOM 713 O O . GLU A 1 95 ? 0.777 -14.615 7.290 1.00 96.19 95 GLU A O 1
ATOM 718 N N . MET A 1 96 ? 2.364 -13.769 5.945 1.00 96.62 96 MET A N 1
ATOM 719 C CA . MET A 1 96 ? 1.603 -12.566 5.588 1.00 96.62 96 MET A CA 1
ATOM 720 C C . MET A 1 96 ? 0.367 -12.907 4.742 1.00 96.62 96 MET A C 1
ATOM 722 O O . MET A 1 96 ? -0.709 -12.357 4.971 1.00 96.62 96 MET A O 1
ATOM 726 N N . LEU A 1 97 ? 0.485 -13.852 3.803 1.00 97.69 97 LEU A N 1
ATOM 727 C CA . LEU A 1 97 ? -0.643 -14.345 3.003 1.00 97.69 97 LEU A CA 1
ATOM 728 C C . LEU A 1 97 ? -1.666 -15.124 3.846 1.00 97.69 97 LEU A C 1
ATOM 730 O O . LEU A 1 97 ? -2.874 -14.981 3.654 1.00 97.69 97 LEU A O 1
ATOM 734 N N . ALA A 1 98 ? -1.208 -15.911 4.819 1.00 97.19 98 ALA A N 1
ATOM 735 C CA . ALA A 1 98 ? -2.078 -16.660 5.724 1.00 97.19 98 ALA A CA 1
ATOM 736 C C . ALA A 1 98 ? -2.876 -15.755 6.682 1.00 97.19 98 ALA A C 1
ATOM 738 O O . ALA A 1 98 ? -3.929 -16.156 7.177 1.00 97.19 98 ALA A O 1
ATOM 739 N N . SER A 1 99 ? -2.394 -14.534 6.934 1.00 95.56 99 SER A N 1
ATOM 740 C CA . SER A 1 99 ? -3.026 -13.548 7.821 1.00 95.56 99 SER A CA 1
ATOM 741 C C . SER A 1 99 ? -3.884 -12.508 7.091 1.00 95.56 99 SER A C 1
ATOM 743 O O . SER A 1 99 ? -4.376 -11.569 7.720 1.00 95.56 99 SER A O 1
ATOM 745 N N . LEU A 1 100 ? -4.120 -12.672 5.782 1.00 96.62 100 LEU A N 1
ATOM 746 C CA . LEU A 1 100 ? -4.947 -11.742 5.015 1.00 96.62 100 LEU A CA 1
ATOM 747 C C . LEU A 1 100 ? -6.345 -11.574 5.607 1.00 96.62 100 LEU A C 1
ATOM 749 O O . LEU A 1 100 ? -7.017 -12.514 6.032 1.00 96.62 100 LEU A O 1
ATOM 753 N N . THR A 1 101 ? -6.814 -10.334 5.564 1.00 93.50 101 THR A N 1
ATOM 754 C CA . THR A 1 101 ? -8.152 -9.948 6.000 1.00 93.50 101 THR A CA 1
ATOM 755 C C . THR A 1 101 ? -9.022 -9.576 4.809 1.00 93.50 101 THR A C 1
ATOM 757 O O . THR A 1 101 ? -8.537 -9.293 3.710 1.00 93.50 101 THR A O 1
ATOM 760 N N . THR A 1 102 ? -10.340 -9.554 5.017 1.00 88.00 102 THR A N 1
ATOM 761 C CA . THR A 1 102 ? -11.264 -9.013 4.017 1.00 88.00 102 THR A CA 1
ATOM 762 C C . THR A 1 102 ? -10.954 -7.530 3.775 1.00 88.00 102 THR A C 1
ATOM 764 O O . THR A 1 102 ? -10.939 -6.771 4.750 1.00 88.00 102 THR A O 1
ATOM 767 N N . PRO A 1 103 ? -10.765 -7.096 2.513 1.00 87.06 103 PRO A N 1
ATOM 768 C CA . PRO A 1 103 ? -10.480 -5.705 2.182 1.00 87.06 103 PRO A CA 1
ATOM 769 C C . PRO A 1 103 ? -11.489 -4.722 2.766 1.00 87.06 103 PRO A C 1
ATOM 771 O O . PRO A 1 103 ? -12.700 -4.979 2.786 1.00 87.06 103 PRO A O 1
ATOM 774 N N . ARG A 1 104 ? -10.990 -3.572 3.225 1.00 75.19 104 ARG A N 1
ATOM 775 C CA . ARG A 1 104 ? -11.812 -2.473 3.737 1.00 75.19 104 ARG A CA 1
ATOM 776 C C . ARG A 1 104 ? -11.351 -1.172 3.058 1.00 75.19 104 ARG A C 1
ATOM 778 O O . ARG A 1 104 ? -10.202 -0.800 3.242 1.00 75.19 104 ARG A O 1
ATOM 785 N N . PRO A 1 105 ? -12.205 -0.510 2.252 1.00 70.50 105 PRO A N 1
ATOM 786 C CA . PRO A 1 105 ? -13.579 -0.874 1.906 1.00 70.50 105 PRO A CA 1
ATOM 787 C C . PRO A 1 105 ? -13.634 -2.191 1.106 1.00 70.50 105 PRO A C 1
ATOM 789 O O . PRO A 1 105 ? -12.646 -2.541 0.452 1.00 70.50 105 PRO A O 1
ATOM 792 N N . PRO A 1 106 ? -14.769 -2.926 1.154 1.00 75.69 106 PRO A N 1
ATOM 793 C CA . PRO A 1 106 ? -14.922 -4.197 0.450 1.00 75.69 106 PRO A CA 1
ATOM 794 C C . PRO A 1 106 ? -14.565 -4.063 -1.023 1.00 75.69 106 PRO A C 1
ATOM 796 O O . PRO A 1 106 ? -15.121 -3.216 -1.714 1.00 75.69 106 PRO A O 1
ATOM 799 N N . CYS A 1 107 ? -13.638 -4.895 -1.485 1.00 81.25 107 CYS A N 1
ATOM 800 C CA . CYS A 1 107 ? -13.085 -4.844 -2.827 1.00 81.25 107 CYS A CA 1
ATOM 801 C C . CYS A 1 107 ? -12.722 -6.252 -3.270 1.00 81.25 107 CYS A C 1
ATOM 803 O O . CYS A 1 107 ? -12.001 -6.939 -2.553 1.00 81.25 107 CYS A O 1
ATOM 805 N N . THR A 1 108 ? -13.217 -6.674 -4.425 1.00 84.69 108 THR A N 1
ATOM 806 C CA . THR A 1 108 ? -12.971 -8.020 -4.965 1.00 84.69 108 THR A CA 1
ATOM 807 C C . THR A 1 108 ? -12.136 -7.997 -6.236 1.00 84.69 108 THR A C 1
ATOM 809 O O . THR A 1 108 ? -11.562 -9.016 -6.603 1.00 84.69 108 THR A O 1
ATOM 812 N N . GLU A 1 109 ? -12.048 -6.841 -6.891 1.00 86.50 109 GLU A N 1
ATOM 813 C CA . GLU A 1 109 ? -11.424 -6.681 -8.200 1.00 86.50 109 GLU A CA 1
ATOM 814 C C . GLU A 1 109 ? -10.675 -5.353 -8.285 1.00 86.50 109 GLU A C 1
ATOM 816 O O . GLU A 1 109 ? -11.128 -4.337 -7.743 1.00 86.50 109 GLU A O 1
ATOM 821 N N . LEU A 1 110 ? -9.550 -5.373 -8.992 1.00 86.81 110 LEU A N 1
ATOM 822 C CA . LEU A 1 110 ? -8.763 -4.205 -9.354 1.00 86.81 110 LEU A CA 1
ATOM 823 C C . LEU A 1 110 ? -9.050 -3.805 -10.806 1.00 86.81 110 LEU A C 1
ATOM 825 O O . LEU A 1 110 ? -9.103 -4.640 -11.709 1.00 86.81 110 LEU A O 1
ATOM 829 N N . TRP A 1 111 ? -9.237 -2.507 -11.031 1.00 81.38 111 TRP A N 1
ATOM 830 C CA . TRP A 1 111 ? -9.463 -1.924 -12.358 1.00 81.38 111 TRP A CA 1
ATOM 831 C C . TRP A 1 111 ? -8.227 -1.163 -12.855 1.00 81.38 111 TRP A C 1
ATOM 833 O O . TRP A 1 111 ? -7.387 -0.784 -12.052 1.00 81.38 111 TRP A O 1
ATOM 843 N N . GLY A 1 112 ? -8.121 -0.878 -14.158 1.00 75.81 112 GLY A N 1
ATOM 844 C CA . GLY A 1 112 ? -7.074 0.012 -14.712 1.00 75.81 112 GLY A CA 1
ATOM 845 C C . GLY A 1 112 ? -5.754 -0.671 -15.102 1.00 75.81 112 GLY A C 1
ATOM 846 O O . GLY A 1 112 ? -4.875 -0.068 -15.709 1.00 75.81 112 GLY A O 1
ATOM 847 N N . THR A 1 113 ? -5.656 -1.969 -14.862 1.00 74.50 113 THR A N 1
ATOM 848 C CA . THR A 1 113 ? -4.622 -2.894 -15.363 1.00 74.50 113 THR A CA 1
ATOM 849 C C . THR A 1 113 ? -4.727 -3.185 -16.870 1.00 74.50 113 THR A C 1
ATOM 851 O O . THR A 1 113 ? -3.823 -3.790 -17.449 1.00 74.50 113 THR A O 1
ATOM 854 N N . LYS A 1 114 ? -5.823 -2.777 -17.530 1.00 70.56 114 LYS A N 1
ATOM 855 C CA . LYS A 1 114 ? -6.028 -2.817 -18.991 1.00 70.56 114 LYS A CA 1
ATOM 856 C C . LYS A 1 114 ? -6.826 -1.567 -19.427 1.00 70.56 114 LYS A C 1
ATOM 858 O O . LYS A 1 114 ? -7.600 -1.007 -18.656 1.00 70.56 114 LYS A O 1
ATOM 863 N N . ARG A 1 115 ? -6.673 -1.116 -20.681 1.00 54.06 115 ARG A N 1
ATOM 864 C CA . ARG A 1 115 ? -7.239 0.138 -21.253 1.00 54.06 115 ARG A CA 1
ATOM 865 C C . ARG A 1 115 ? -8.768 0.201 -21.235 1.00 54.06 115 ARG A C 1
ATOM 867 O O . ARG A 1 115 ? -9.320 1.295 -21.213 1.00 54.06 115 ARG A O 1
ATOM 874 N N . MET A 1 116 ? -9.445 -0.946 -21.311 1.00 47.56 116 MET A N 1
ATOM 875 C CA . MET A 1 116 ? -10.915 -1.031 -21.370 1.00 47.56 116 MET A CA 1
ATOM 876 C C . MET A 1 116 ? -11.501 -2.151 -20.494 1.00 47.56 116 MET A C 1
ATOM 878 O O . MET A 1 116 ? -12.702 -2.403 -20.545 1.00 47.56 116 MET A O 1
ATOM 882 N N . SER A 1 117 ? -10.672 -2.821 -19.689 1.00 53.00 117 SER A N 1
ATOM 883 C CA . SER A 1 117 ? -11.073 -3.918 -18.803 1.00 53.00 117 SER A CA 1
ATOM 884 C C . SER A 1 117 ? -10.222 -3.925 -17.526 1.00 53.00 117 SER A C 1
ATOM 886 O O . SER A 1 117 ? -9.209 -3.239 -17.443 1.00 53.00 117 SER A O 1
ATOM 888 N N . GLY A 1 118 ? -10.646 -4.684 -16.524 1.00 63.38 118 GLY A N 1
ATOM 889 C CA . GLY A 1 118 ? -9.916 -4.946 -15.281 1.00 63.38 118 GLY A CA 1
ATOM 890 C C . GLY A 1 118 ? -10.222 -6.373 -14.836 1.00 63.38 118 GLY A C 1
ATOM 891 O O . GLY A 1 118 ? -10.372 -7.239 -15.703 1.00 63.38 118 GLY A O 1
ATOM 892 N N . ASN A 1 119 ? -10.425 -6.570 -13.534 1.00 73.50 119 ASN A N 1
ATOM 893 C CA . ASN A 1 119 ? -10.868 -7.809 -12.874 1.00 73.50 119 ASN A CA 1
ATOM 894 C C . ASN A 1 119 ? -9.732 -8.696 -12.358 1.00 73.50 119 ASN A C 1
ATOM 896 O O . ASN A 1 119 ? -9.952 -9.867 -12.053 1.00 73.50 119 ASN A O 1
ATOM 900 N N . GLU A 1 120 ? -8.524 -8.152 -12.222 1.00 88.06 120 GLU A N 1
ATOM 901 C CA . GLU A 1 120 ? -7.482 -8.789 -11.425 1.00 88.06 120 GLU A CA 1
ATOM 902 C C . GLU A 1 120 ? -8.039 -8.959 -10.018 1.00 88.06 120 GLU A C 1
ATOM 904 O O . GLU A 1 120 ? -8.576 -8.028 -9.401 1.00 88.06 120 GLU A O 1
ATOM 909 N N . ARG A 1 121 ? -8.001 -10.201 -9.552 1.00 92.62 121 ARG A N 1
ATOM 910 C CA . ARG A 1 121 ? -8.694 -10.596 -8.341 1.00 92.62 121 ARG A CA 1
ATOM 911 C C . ARG A 1 121 ? -7.966 -10.006 -7.142 1.00 92.62 121 ARG A C 1
ATOM 913 O O . ARG A 1 121 ? -6.770 -10.213 -6.962 1.00 92.62 121 ARG A O 1
ATOM 920 N N . VAL A 1 122 ? -8.702 -9.328 -6.269 1.00 94.25 122 VAL A N 1
ATOM 921 C CA . VAL A 1 122 ? -8.186 -8.962 -4.948 1.00 94.25 122 VAL A CA 1
ATOM 922 C C . VAL A 1 122 ? -8.227 -10.216 -4.080 1.00 94.25 122 VAL A C 1
ATOM 924 O O . VAL A 1 122 ? -9.303 -10.713 -3.743 1.00 94.25 122 VAL A O 1
ATOM 927 N N . VAL A 1 123 ? -7.055 -10.745 -3.733 1.00 97.06 123 VAL A N 1
ATOM 928 C CA . VAL A 1 123 ? -6.917 -11.939 -2.886 1.00 97.06 123 VAL A CA 1
ATOM 929 C C . VAL A 1 123 ? -7.343 -11.623 -1.455 1.00 97.06 123 VAL A C 1
ATOM 931 O O . VAL A 1 123 ? -8.048 -12.407 -0.823 1.00 97.06 123 VAL A O 1
ATOM 934 N N . GLY A 1 124 ? -6.942 -10.453 -0.963 1.00 96.12 124 GLY A N 1
ATOM 935 C CA . GLY A 1 124 ? -7.227 -9.972 0.380 1.00 96.12 124 GLY A CA 1
ATOM 936 C C . GLY A 1 124 ? -6.514 -8.653 0.653 1.00 96.12 124 GLY A C 1
ATOM 937 O O . GLY A 1 124 ? -6.017 -7.996 -0.261 1.00 96.12 124 GLY A O 1
ATOM 938 N N . MET A 1 125 ? -6.472 -8.262 1.919 1.00 95.62 125 MET A N 1
ATOM 939 C CA . MET A 1 125 ? -5.756 -7.081 2.394 1.00 95.62 125 MET A CA 1
ATOM 940 C C . MET A 1 125 ? -4.842 -7.477 3.546 1.00 95.62 125 MET A C 1
ATOM 942 O O . MET A 1 125 ? -5.266 -8.241 4.421 1.00 95.62 125 MET A O 1
ATOM 946 N N . LEU A 1 126 ? -3.608 -6.968 3.552 1.00 95.81 126 LEU A N 1
ATOM 947 C CA . LEU A 1 126 ? -2.670 -7.221 4.645 1.00 95.81 126 LEU A CA 1
ATOM 948 C C . LEU A 1 126 ? -3.297 -6.795 5.977 1.00 95.81 126 LEU A C 1
ATOM 950 O O . LEU A 1 126 ? -3.911 -5.733 6.084 1.00 95.81 126 LEU A O 1
ATOM 954 N N . SER A 1 127 ? -3.169 -7.649 6.993 1.00 91.62 127 SER A N 1
ATOM 955 C CA . SER A 1 127 ? -3.726 -7.393 8.326 1.00 91.62 127 SER A CA 1
ATOM 956 C C . SER A 1 127 ? -3.000 -6.287 9.082 1.00 91.62 127 SER A C 1
ATOM 958 O O . SER A 1 127 ? -3.532 -5.791 10.072 1.00 91.62 127 SER A O 1
ATOM 960 N N . GLN A 1 128 ? -1.779 -5.959 8.666 1.00 90.62 128 GLN A N 1
ATOM 961 C CA . GLN A 1 128 ? -0.896 -4.964 9.263 1.00 90.62 128 GLN A CA 1
ATOM 962 C C . GLN A 1 128 ? -0.301 -4.092 8.151 1.00 90.62 128 GLN A C 1
ATOM 964 O O . GLN A 1 128 ? -0.182 -4.572 7.017 1.00 90.62 128 GLN A O 1
ATOM 969 N N . PRO A 1 129 ? 0.087 -2.840 8.450 1.00 93.06 129 PRO A N 1
ATOM 970 C CA . PRO A 1 129 ? 0.807 -2.012 7.496 1.00 93.06 129 PRO A CA 1
ATOM 971 C C . PRO A 1 129 ? 2.078 -2.703 6.987 1.00 93.06 129 PRO A C 1
ATOM 973 O O . PRO A 1 129 ? 2.843 -3.271 7.768 1.00 93.06 129 PRO A O 1
ATOM 976 N N . LEU A 1 130 ? 2.322 -2.642 5.678 1.00 95.81 130 LEU A N 1
ATOM 977 C CA . LEU A 1 130 ? 3.538 -3.185 5.081 1.00 95.81 130 LEU A CA 1
ATOM 978 C C . LEU A 1 130 ? 4.706 -2.246 5.374 1.00 95.81 130 LEU A C 1
ATOM 980 O O . LEU A 1 130 ? 4.717 -1.100 4.918 1.00 95.81 130 LEU A O 1
ATOM 984 N N . HIS A 1 131 ? 5.701 -2.737 6.106 1.00 95.56 131 HIS A N 1
ATOM 985 C CA . HIS A 1 131 ? 6.928 -1.993 6.349 1.00 95.56 131 HIS A CA 1
ATOM 986 C C . HIS A 1 131 ? 7.783 -1.980 5.080 1.00 95.56 131 HIS A C 1
ATOM 988 O O . HIS A 1 131 ? 8.198 -3.018 4.562 1.00 95.56 131 HIS A O 1
ATOM 994 N N . VAL A 1 132 ? 8.050 -0.783 4.569 1.00 95.69 132 VAL A N 1
ATOM 995 C CA . VAL A 1 132 ? 8.950 -0.550 3.441 1.00 95.69 132 VAL A CA 1
ATOM 996 C C . VAL A 1 132 ? 10.000 0.482 3.816 1.00 95.69 132 VAL A C 1
ATOM 998 O O . VAL A 1 132 ? 9.807 1.288 4.721 1.00 95.69 132 VAL A O 1
ATOM 1001 N N . SER A 1 133 ? 11.114 0.505 3.096 1.00 93.81 133 SER A N 1
ATOM 1002 C CA . SER A 1 133 ? 12.062 1.608 3.213 1.00 93.81 133 SER A CA 1
ATOM 1003 C C . SER A 1 133 ? 12.588 2.076 1.873 1.00 93.81 133 SER A C 1
ATOM 1005 O O . SER A 1 133 ? 13.004 1.256 1.052 1.00 93.81 133 SER A O 1
ATOM 1007 N N . PHE A 1 134 ? 12.643 3.386 1.689 1.00 88.69 134 PHE A N 1
ATOM 1008 C CA . PHE A 1 134 ? 13.146 4.038 0.485 1.00 88.69 134 PHE A CA 1
ATOM 1009 C C . PHE A 1 134 ? 14.493 4.714 0.769 1.00 88.69 134 PHE A C 1
ATOM 1011 O O . PHE A 1 134 ? 14.751 5.169 1.886 1.00 88.69 134 PHE A O 1
ATOM 1018 N N . LYS A 1 135 ? 15.375 4.743 -0.236 1.00 83.81 135 LYS A N 1
ATOM 1019 C CA . LYS A 1 135 ? 16.675 5.421 -0.170 1.00 83.81 135 LYS A CA 1
ATOM 1020 C C . LYS A 1 135 ? 16.654 6.661 -1.062 1.00 83.81 135 LYS A C 1
ATOM 1022 O O . LYS A 1 135 ? 16.621 6.531 -2.282 1.00 83.81 135 LYS A O 1
ATOM 1027 N N . ALA A 1 136 ? 16.732 7.844 -0.459 1.00 70.94 136 ALA A N 1
ATOM 1028 C CA . ALA A 1 136 ? 16.894 9.104 -1.181 1.00 70.94 136 ALA A CA 1
ATOM 1029 C C . ALA A 1 136 ? 18.380 9.467 -1.296 1.00 70.94 136 ALA A C 1
ATOM 1031 O O . ALA A 1 136 ? 19.099 9.471 -0.291 1.00 70.94 136 ALA A O 1
ATOM 1032 N N . THR A 1 137 ? 18.841 9.829 -2.494 1.00 64.19 137 THR A N 1
ATOM 1033 C CA . THR A 1 137 ? 20.152 10.471 -2.674 1.00 64.19 137 THR A CA 1
ATOM 1034 C C . THR A 1 137 ? 20.005 11.979 -2.497 1.00 64.19 137 THR A C 1
ATOM 1036 O O . THR A 1 137 ? 19.223 12.625 -3.195 1.00 64.19 137 THR A O 1
ATOM 1039 N N . ARG A 1 138 ? 20.753 12.556 -1.553 1.00 64.44 138 ARG A N 1
ATOM 1040 C CA . ARG A 1 138 ? 20.761 14.001 -1.289 1.00 64.44 138 ARG A CA 1
ATOM 1041 C C . ARG A 1 138 ? 21.768 14.738 -2.178 1.00 64.44 138 ARG A C 1
ATOM 1043 O O . ARG A 1 138 ? 22.661 14.137 -2.772 1.00 64.44 138 ARG A O 1
ATOM 1050 N N . ALA A 1 139 ? 21.640 16.065 -2.238 1.00 56.66 139 ALA A N 1
ATOM 1051 C CA . ALA A 1 139 ? 22.546 16.943 -2.988 1.00 56.66 139 ALA A CA 1
ATOM 1052 C C . ALA A 1 139 ? 24.009 16.871 -2.497 1.00 56.66 139 ALA A C 1
ATOM 1054 O O . ALA A 1 139 ? 24.933 17.075 -3.278 1.00 56.66 139 ALA A O 1
ATOM 1055 N N . ASP A 1 140 ? 24.217 16.519 -1.226 1.00 61.88 140 ASP A N 1
ATOM 1056 C CA . ASP A 1 140 ? 25.523 16.241 -0.611 1.00 61.88 140 ASP A CA 1
ATOM 1057 C C . ASP A 1 140 ? 26.023 14.800 -0.865 1.00 61.88 140 ASP A C 1
ATOM 1059 O O . ASP A 1 140 ? 27.056 14.401 -0.333 1.00 61.88 140 ASP A O 1
ATOM 1063 N N . ARG A 1 141 ? 25.307 14.016 -1.687 1.00 60.97 141 ARG A N 1
ATOM 1064 C CA . ARG A 1 141 ? 25.510 12.579 -1.960 1.00 60.97 141 ARG A CA 1
ATOM 1065 C C . ARG A 1 141 ? 25.320 11.659 -0.751 1.00 60.97 141 ARG A C 1
ATOM 1067 O O . ARG A 1 141 ? 25.625 10.470 -0.841 1.00 60.97 141 ARG A O 1
ATOM 1074 N N . MET A 1 142 ? 24.783 12.160 0.358 1.00 60.00 142 MET A N 1
ATOM 1075 C CA . MET A 1 142 ? 24.441 11.333 1.508 1.00 60.00 142 MET A CA 1
ATOM 1076 C C . MET A 1 142 ? 23.158 10.542 1.210 1.00 60.00 142 MET A C 1
ATOM 1078 O O . MET A 1 142 ? 22.178 11.090 0.698 1.00 60.00 142 MET A O 1
ATOM 1082 N N . ILE A 1 143 ? 23.164 9.240 1.504 1.00 67.06 143 ILE A N 1
ATOM 1083 C CA . ILE A 1 143 ? 21.999 8.366 1.315 1.00 67.06 143 ILE A CA 1
ATOM 1084 C C . ILE A 1 143 ? 21.209 8.342 2.617 1.00 67.06 143 ILE A C 1
ATOM 1086 O O . ILE A 1 143 ? 21.718 7.886 3.642 1.00 67.06 143 ILE A O 1
ATOM 1090 N N . ARG A 1 144 ? 19.956 8.800 2.576 1.00 73.38 144 ARG A N 1
ATOM 1091 C CA . ARG A 1 144 ? 19.031 8.669 3.705 1.00 73.38 144 ARG A CA 1
ATOM 1092 C C . ARG A 1 144 ? 18.086 7.505 3.451 1.00 73.38 144 ARG A C 1
ATOM 1094 O O . ARG A 1 144 ? 17.464 7.436 2.394 1.00 73.38 144 ARG A O 1
ATOM 1101 N N . LYS A 1 145 ? 17.995 6.599 4.425 1.00 85.31 145 LYS A N 1
ATOM 1102 C CA . LYS A 1 145 ? 16.965 5.562 4.475 1.00 85.31 145 LYS A CA 1
ATOM 1103 C C . LYS A 1 145 ? 15.774 6.114 5.257 1.00 85.31 145 LYS A C 1
ATOM 1105 O O . LYS A 1 145 ? 15.963 6.585 6.377 1.00 85.31 145 LYS A O 1
ATOM 1110 N N . SER A 1 146 ? 14.590 6.037 4.668 1.00 87.62 146 SER A N 1
ATOM 1111 C CA . SER A 1 146 ? 13.330 6.397 5.317 1.00 87.62 146 SER A CA 1
ATOM 1112 C C . SER A 1 146 ? 12.457 5.157 5.412 1.00 87.62 146 SER A C 1
ATOM 1114 O O . SER A 1 146 ? 12.189 4.522 4.391 1.00 87.62 146 SER A O 1
ATOM 1116 N N . ASP A 1 147 ? 12.082 4.784 6.632 1.00 90.75 147 ASP A N 1
ATOM 1117 C CA . ASP A 1 147 ? 11.176 3.674 6.914 1.00 90.75 147 ASP A CA 1
ATOM 1118 C C . ASP A 1 147 ? 9.730 4.184 6.899 1.00 90.75 147 ASP A C 1
ATOM 1120 O O . ASP A 1 147 ? 9.409 5.183 7.537 1.00 90.75 147 ASP A O 1
ATOM 1124 N N . MET A 1 148 ? 8.866 3.492 6.162 1.00 91.00 148 MET A N 1
ATOM 1125 C CA . MET A 1 148 ? 7.472 3.859 5.935 1.00 91.00 148 MET A CA 1
ATOM 1126 C C . MET A 1 148 ? 6.577 2.640 6.154 1.00 91.00 148 MET A C 1
ATOM 1128 O O . MET A 1 148 ? 6.975 1.505 5.891 1.00 91.00 148 MET A O 1
ATOM 1132 N N . TYR A 1 149 ? 5.347 2.878 6.597 1.00 92.12 149 TYR A N 1
ATOM 1133 C CA . TYR A 1 149 ? 4.371 1.829 6.881 1.00 92.12 149 TYR A CA 1
ATOM 1134 C C . TYR A 1 149 ? 3.158 2.033 5.981 1.00 92.12 149 TYR A C 1
ATOM 1136 O O . TYR A 1 149 ? 2.354 2.937 6.197 1.00 92.12 149 TYR A O 1
ATOM 1144 N N . LEU A 1 150 ? 3.061 1.220 4.932 1.00 93.38 150 LEU A N 1
ATOM 1145 C CA . LEU A 1 150 ? 1.980 1.293 3.956 1.00 93.38 150 LEU A CA 1
ATOM 1146 C C . LEU A 1 150 ? 0.730 0.651 4.563 1.00 93.38 150 LEU A C 1
ATOM 1148 O O . LEU A 1 150 ? 0.675 -0.569 4.691 1.00 93.38 150 LEU A O 1
ATOM 1152 N N . ALA A 1 151 ? -0.263 1.440 4.965 1.00 90.06 151 ALA A N 1
ATOM 1153 C CA . ALA A 1 151 ? -1.535 0.910 5.461 1.00 90.06 151 ALA A CA 1
ATOM 1154 C C . ALA A 1 151 ? -2.497 0.575 4.306 1.00 90.06 151 ALA A C 1
ATOM 1156 O O . ALA A 1 151 ? -2.351 1.069 3.195 1.00 90.06 151 ALA A O 1
ATOM 1157 N N . ASP A 1 152 ? -3.504 -0.264 4.556 1.00 89.81 152 ASP A N 1
ATOM 1158 C CA . ASP A 1 152 ? -4.536 -0.615 3.567 1.00 89.81 152 ASP A CA 1
ATOM 1159 C C . ASP A 1 152 ? -3.985 -1.249 2.261 1.00 89.81 152 ASP A C 1
ATOM 1161 O O . ASP A 1 152 ? -4.489 -1.003 1.163 1.00 89.81 152 ASP A O 1
ATOM 1165 N N . VAL A 1 153 ? -2.945 -2.090 2.361 1.00 95.44 153 VAL A N 1
ATOM 1166 C CA . VAL A 1 153 ? -2.334 -2.770 1.201 1.00 95.44 153 VAL A CA 1
ATOM 1167 C C . VAL A 1 153 ? -3.193 -3.942 0.735 1.00 95.44 153 VAL A C 1
ATOM 1169 O O . VAL A 1 153 ? -3.380 -4.915 1.473 1.00 95.44 153 VAL A O 1
ATOM 1172 N N . LEU A 1 154 ? -3.677 -3.892 -0.506 1.00 96.50 154 LEU A N 1
ATOM 1173 C CA . LEU A 1 154 ? -4.342 -5.036 -1.128 1.00 96.50 154 LEU A CA 1
ATOM 1174 C C . LEU A 1 154 ? -3.323 -5.976 -1.768 1.00 96.50 154 LEU A C 1
ATOM 1176 O O . LEU A 1 154 ? -2.390 -5.538 -2.442 1.00 96.50 154 LEU A O 1
ATOM 1180 N N . VAL A 1 155 ? -3.566 -7.274 -1.612 1.00 98.19 155 VAL A N 1
ATOM 1181 C CA . VAL A 1 155 ? -2.844 -8.323 -2.333 1.00 98.19 155 VAL A CA 1
ATOM 1182 C C . VAL A 1 155 ? -3.631 -8.676 -3.583 1.00 98.19 155 VAL A C 1
ATOM 1184 O O . VAL A 1 155 ? -4.805 -9.051 -3.501 1.00 98.19 155 VAL A O 1
ATOM 1187 N N . ILE A 1 156 ? -2.989 -8.530 -4.736 1.00 97.00 156 ILE A N 1
ATOM 1188 C CA . ILE A 1 156 ? -3.619 -8.653 -6.049 1.00 97.00 156 ILE A CA 1
ATOM 1189 C C . ILE A 1 156 ? -3.083 -9.891 -6.751 1.00 97.00 156 ILE A C 1
ATOM 1191 O O . ILE A 1 156 ? -1.877 -10.119 -6.799 1.00 97.00 156 ILE A O 1
ATOM 1195 N N . ASP A 1 157 ? -3.991 -10.685 -7.297 1.00 95.25 157 ASP A N 1
ATOM 1196 C CA . ASP A 1 157 ? -3.655 -11.809 -8.153 1.00 95.25 157 ASP A CA 1
ATOM 1197 C C . ASP A 1 157 ? -3.262 -11.284 -9.540 1.00 95.25 157 ASP A C 1
ATOM 1199 O O . ASP A 1 157 ? -4.102 -10.722 -10.247 1.00 95.25 157 ASP A O 1
ATOM 1203 N N . SER A 1 158 ? -1.988 -11.453 -9.905 1.00 93.19 158 SER A N 1
ATOM 1204 C CA . SER A 1 158 ? -1.400 -10.998 -11.170 1.00 93.19 158 SER A CA 1
ATOM 1205 C C . SER A 1 158 ? -1.428 -9.473 -11.348 1.00 93.19 158 SER A C 1
ATOM 1207 O O . SER A 1 158 ? -2.118 -8.931 -12.207 1.00 93.19 158 SER A O 1
ATOM 1209 N N . LEU A 1 159 ? -0.658 -8.750 -10.534 1.00 94.25 159 LEU A N 1
A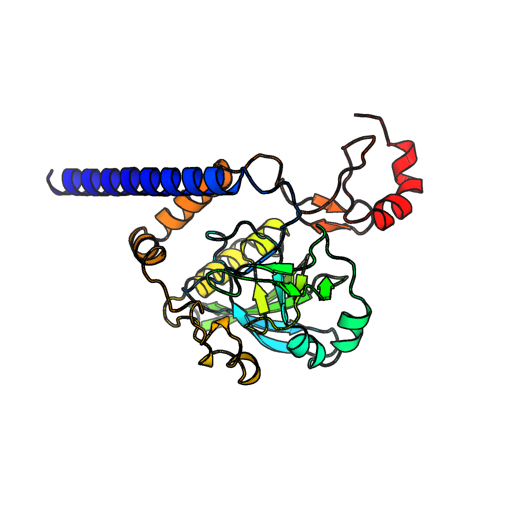TOM 1210 C CA . LEU A 1 159 ? -0.399 -7.322 -10.748 1.00 94.25 159 LEU A CA 1
ATOM 1211 C C . LEU A 1 159 ? 0.696 -7.157 -11.832 1.00 94.25 159 LEU A C 1
ATOM 1213 O O . LEU A 1 159 ? 1.650 -7.933 -11.854 1.00 94.25 159 LEU A O 1
ATOM 1217 N N . PRO A 1 160 ? 0.650 -6.135 -12.714 1.00 91.94 160 PRO A N 1
ATOM 1218 C CA . PRO A 1 160 ? 1.674 -5.931 -13.755 1.00 91.94 160 PRO A CA 1
ATOM 1219 C C . PRO A 1 160 ? 3.068 -5.555 -13.234 1.00 91.94 160 PRO A C 1
ATOM 1221 O O . PRO A 1 160 ? 3.991 -5.385 -14.030 1.00 91.94 160 PRO A O 1
ATOM 1224 N N . VAL A 1 161 ? 3.199 -5.340 -11.927 1.00 94.56 161 VAL A N 1
ATOM 1225 C CA . VAL A 1 161 ? 4.387 -4.852 -11.220 1.00 94.56 161 VAL A CA 1
ATOM 1226 C C . VAL A 1 161 ? 4.421 -5.495 -9.832 1.00 94.56 161 VAL A C 1
ATOM 1228 O O . VAL A 1 161 ? 3.359 -5.846 -9.323 1.00 94.56 161 VAL A O 1
ATOM 1231 N N . PRO A 1 162 ? 5.584 -5.608 -9.168 1.00 97.31 162 PRO A N 1
ATOM 1232 C CA . PRO A 1 162 ? 5.650 -6.220 -7.839 1.00 97.31 162 PRO A CA 1
ATOM 1233 C C . PRO A 1 162 ? 4.941 -5.382 -6.766 1.00 97.31 162 PRO A C 1
ATOM 1235 O O . PRO A 1 162 ? 4.313 -5.935 -5.865 1.00 97.31 162 PRO A O 1
ATOM 1238 N N . LEU A 1 163 ? 5.031 -4.050 -6.861 1.00 97.31 163 LEU A N 1
ATOM 1239 C CA . LEU A 1 163 ? 4.504 -3.115 -5.869 1.00 97.31 163 LEU A CA 1
ATOM 1240 C C . LEU A 1 163 ? 3.981 -1.834 -6.543 1.00 97.31 163 LEU A C 1
ATOM 1242 O O . LEU A 1 163 ? 4.591 -1.287 -7.467 1.00 97.31 163 LEU A O 1
ATOM 1246 N N . HIS A 1 164 ? 2.858 -1.327 -6.050 1.00 95.00 164 HIS A N 1
ATOM 1247 C CA . HIS A 1 164 ? 2.320 -0.011 -6.371 1.00 95.00 164 HIS A CA 1
ATOM 1248 C C . HIS A 1 164 ? 2.091 0.780 -5.087 1.00 95.00 164 HIS A C 1
ATOM 1250 O O . HIS A 1 164 ? 1.359 0.340 -4.199 1.00 95.00 164 HIS A O 1
ATOM 1256 N N . VAL A 1 165 ? 2.688 1.965 -5.003 1.00 93.62 165 VAL A N 1
ATOM 1257 C CA . VAL A 1 165 ? 2.590 2.846 -3.840 1.00 93.62 165 VAL A CA 1
ATOM 1258 C C . VAL A 1 165 ? 1.754 4.070 -4.196 1.00 93.62 165 VAL A C 1
ATOM 1260 O O . VAL A 1 165 ? 2.223 4.960 -4.902 1.00 93.62 165 VAL A O 1
ATOM 1263 N N . SER A 1 166 ? 0.532 4.146 -3.662 1.00 90.12 166 SER A N 1
ATOM 1264 C CA . SER A 1 166 ? -0.243 5.387 -3.711 1.00 90.12 166 SER A CA 1
ATOM 1265 C C . SER A 1 166 ? 0.423 6.473 -2.865 1.00 90.12 166 SER A C 1
ATOM 1267 O O . SER A 1 166 ? 0.534 6.345 -1.644 1.00 90.12 166 SER A O 1
ATOM 1269 N N . VAL A 1 167 ? 0.847 7.568 -3.497 1.00 85.19 167 VAL A N 1
ATOM 1270 C CA . VAL A 1 167 ? 1.378 8.737 -2.780 1.00 85.19 167 VAL A CA 1
ATOM 1271 C C . VAL A 1 167 ? 0.255 9.403 -1.990 1.00 85.19 167 VAL A C 1
ATOM 1273 O O . VAL A 1 167 ? 0.471 9.854 -0.867 1.00 85.19 167 VAL A O 1
ATOM 1276 N N . GLN A 1 168 ? -0.970 9.372 -2.525 1.00 77.81 168 GLN A N 1
ATOM 1277 C CA . GLN A 1 168 ? -2.146 9.846 -1.804 1.00 77.81 168 GLN A CA 1
ATOM 1278 C C . GLN A 1 168 ? -2.404 9.024 -0.531 1.00 77.81 168 GLN A C 1
ATOM 1280 O O . GLN A 1 168 ? -2.711 9.589 0.520 1.00 77.81 168 GLN A O 1
ATOM 1285 N N . GLY A 1 169 ? -2.225 7.702 -0.608 1.00 82.44 169 GLY A N 1
ATOM 1286 C CA . GLY A 1 169 ? -2.281 6.789 0.535 1.00 82.44 169 GLY A CA 1
ATOM 1287 C C . GLY A 1 169 ? -1.253 7.110 1.619 1.00 82.44 169 GLY A C 1
ATOM 1288 O O . GLY A 1 169 ? -1.604 7.167 2.799 1.00 82.44 169 GLY A O 1
ATOM 1289 N N . LEU A 1 170 ? -0.008 7.408 1.230 1.00 86.25 170 LEU A N 1
ATOM 1290 C CA . LEU A 1 170 ? 1.058 7.796 2.165 1.00 86.25 170 LEU A CA 1
ATOM 1291 C C . LEU A 1 170 ? 0.720 9.081 2.927 1.00 86.25 170 LEU A C 1
ATOM 1293 O O . LEU A 1 170 ? 0.872 9.153 4.147 1.00 86.25 170 LEU A O 1
ATOM 1297 N N . GLU A 1 171 ? 0.253 10.104 2.214 1.00 79.44 171 GLU A N 1
ATOM 1298 C CA . GLU A 1 171 ? -0.102 11.388 2.822 1.00 79.44 171 GLU A CA 1
ATOM 1299 C C . GLU A 1 171 ? -1.301 11.259 3.742 1.00 79.44 171 GLU A C 1
ATOM 1301 O O . GLU A 1 171 ? -1.302 11.789 4.854 1.00 79.44 171 GLU A O 1
ATOM 1306 N N . ALA A 1 172 ? -2.319 10.532 3.287 1.00 73.62 172 ALA A N 1
ATOM 1307 C CA . ALA A 1 172 ? -3.511 10.360 4.074 1.00 73.62 172 ALA A CA 1
ATOM 1308 C C . ALA A 1 172 ? -3.199 9.531 5.318 1.00 73.62 172 ALA A C 1
ATOM 1310 O O . ALA A 1 172 ? -3.538 9.927 6.415 1.00 73.62 172 ALA A O 1
ATOM 1311 N N . THR A 1 173 ? -2.455 8.441 5.235 1.00 74.94 173 THR A N 1
ATOM 1312 C CA . THR A 1 173 ? -2.167 7.621 6.424 1.00 74.94 173 THR A CA 1
ATOM 1313 C C . THR A 1 173 ? -1.076 8.207 7.325 1.00 74.94 173 THR A C 1
ATOM 1315 O O . THR A 1 173 ? -0.752 7.612 8.346 1.00 74.94 173 THR A O 1
ATOM 1318 N N . GLY A 1 174 ? -0.553 9.403 7.024 1.00 74.19 174 GLY A N 1
ATOM 1319 C CA . GLY A 1 174 ? 0.493 10.037 7.828 1.00 74.19 174 GLY A CA 1
ATOM 1320 C C . GLY A 1 174 ? 1.781 9.215 7.860 1.00 74.19 174 GLY A C 1
ATOM 1321 O O . GLY A 1 174 ? 2.473 9.217 8.872 1.00 74.19 174 GLY A O 1
ATOM 1322 N N . ALA A 1 175 ? 2.081 8.501 6.772 1.00 80.56 175 ALA A N 1
ATOM 1323 C CA . ALA A 1 175 ? 3.257 7.643 6.670 1.00 80.56 175 ALA A CA 1
ATOM 1324 C C . ALA A 1 175 ? 4.577 8.435 6.713 1.00 80.56 175 ALA A C 1
ATOM 1326 O O . ALA A 1 175 ? 5.617 7.868 7.030 1.00 80.56 175 ALA A O 1
ATOM 1327 N N . PHE A 1 176 ? 4.541 9.737 6.411 1.00 80.69 176 PHE A N 1
ATOM 1328 C CA . PHE A 1 176 ? 5.697 10.626 6.502 1.00 80.69 176 PHE A CA 1
ATOM 1329 C C . PHE A 1 176 ? 5.924 11.109 7.935 1.00 80.69 176 PHE A C 1
ATOM 1331 O O . PHE A 1 176 ? 5.033 11.693 8.555 1.00 80.69 176 PHE A O 1
ATOM 1338 N N . THR A 1 177 ? 7.154 10.966 8.425 1.00 79.56 177 THR A N 1
ATOM 1339 C CA . THR A 1 177 ? 7.554 11.453 9.757 1.00 79.56 177 THR A CA 1
ATOM 1340 C C . THR A 1 177 ? 7.998 12.917 9.751 1.00 79.56 177 THR A C 1
ATOM 1342 O O . THR A 1 177 ? 8.055 13.558 10.799 1.00 79.56 177 THR A O 1
ATOM 1345 N N . SER A 1 178 ? 8.312 13.470 8.574 1.00 81.88 178 SER A N 1
ATOM 1346 C CA . SER A 1 178 ? 8.727 14.866 8.399 1.00 81.88 178 SER A CA 1
ATOM 1347 C C . SER A 1 178 ? 8.365 15.405 7.015 1.00 81.88 178 SER A C 1
ATOM 1349 O O . SER A 1 178 ? 8.282 14.655 6.043 1.00 81.88 178 SER A O 1
ATOM 1351 N N . GLU A 1 179 ? 8.215 16.726 6.897 1.00 80.56 179 GLU A N 1
ATOM 1352 C CA . GLU A 1 179 ? 8.006 17.386 5.600 1.00 80.56 179 GLU A CA 1
ATOM 1353 C C . GLU A 1 179 ? 9.178 17.156 4.636 1.00 80.56 179 GLU A C 1
ATOM 1355 O O . GLU A 1 179 ? 8.980 16.969 3.440 1.00 80.56 179 GLU A O 1
ATOM 1360 N N . GLN A 1 180 ? 10.402 17.086 5.161 1.00 80.50 180 GLN A N 1
ATOM 1361 C CA . GLN A 1 180 ? 11.581 16.783 4.359 1.00 80.50 180 GLN A CA 1
ATOM 1362 C C . GLN A 1 180 ? 11.490 15.398 3.697 1.00 80.50 180 GLN A C 1
ATOM 1364 O O . GLN A 1 180 ? 11.842 15.256 2.530 1.00 80.50 180 GLN A O 1
ATOM 1369 N N . GLU A 1 181 ? 11.023 14.384 4.428 1.00 82.38 181 GLU A N 1
ATOM 1370 C CA . GLU A 1 181 ? 10.839 13.026 3.900 1.00 82.38 181 GLU A CA 1
ATOM 1371 C C . GLU A 1 181 ? 9.799 12.999 2.771 1.00 82.38 181 GLU A C 1
ATOM 1373 O O . GLU A 1 181 ? 10.017 12.361 1.739 1.00 82.38 181 GLU A O 1
ATOM 1378 N N . ARG A 1 182 ? 8.710 13.763 2.938 1.00 83.12 182 ARG A N 1
ATOM 1379 C CA . ARG A 1 182 ? 7.698 13.979 1.897 1.00 83.12 182 ARG A CA 1
ATOM 1380 C C . ARG A 1 182 ? 8.340 14.563 0.638 1.00 83.12 182 ARG A C 1
ATOM 1382 O O . ARG A 1 182 ? 8.225 13.977 -0.433 1.00 83.12 182 ARG A O 1
ATOM 1389 N N . GLU A 1 183 ? 9.060 15.672 0.765 1.00 82.06 183 GLU A N 1
ATOM 1390 C CA . GLU A 1 183 ? 9.712 16.351 -0.365 1.00 82.06 183 GLU A CA 1
ATOM 1391 C C . GLU A 1 183 ? 10.767 15.481 -1.072 1.00 82.06 183 GLU A C 1
ATOM 1393 O O . GLU A 1 183 ? 10.893 15.517 -2.297 1.00 82.06 183 GLU A O 1
ATOM 1398 N N . GLU A 1 184 ? 11.520 14.665 -0.330 1.00 83.19 184 GLU A N 1
ATOM 1399 C CA . GLU A 1 184 ? 12.493 13.723 -0.898 1.00 83.19 184 GLU A CA 1
ATOM 1400 C C . GLU A 1 184 ? 11.814 12.647 -1.756 1.00 83.19 184 GLU A C 1
ATOM 1402 O O . GLU A 1 184 ? 12.262 12.391 -2.879 1.00 83.19 184 GLU A O 1
ATOM 1407 N N . LEU A 1 185 ? 10.714 12.063 -1.270 1.00 84.69 185 LEU A N 1
ATOM 1408 C CA . LEU A 1 185 ? 9.941 11.081 -2.030 1.00 84.69 185 LEU A CA 1
ATOM 1409 C C . LEU A 1 185 ? 9.297 11.712 -3.266 1.00 84.69 185 LEU A C 1
ATOM 1411 O O . LEU A 1 185 ? 9.394 11.145 -4.351 1.00 84.69 185 LEU A O 1
ATOM 1415 N N . TYR A 1 186 ? 8.692 12.894 -3.135 1.00 82.00 186 TYR A N 1
ATOM 1416 C CA . TYR A 1 186 ? 8.085 13.604 -4.266 1.00 82.00 186 TYR A CA 1
ATOM 1417 C C . TYR A 1 186 ? 9.107 13.952 -5.349 1.00 82.00 186 TYR A C 1
ATOM 1419 O O . TYR A 1 186 ? 8.831 13.769 -6.537 1.00 82.00 186 TYR A O 1
ATOM 1427 N N . ARG A 1 187 ? 10.307 14.395 -4.956 1.00 81.12 187 ARG A N 1
ATOM 1428 C CA . ARG A 1 187 ? 11.405 14.653 -5.894 1.00 81.12 187 ARG A CA 1
ATOM 1429 C C . ARG A 1 187 ? 11.816 13.382 -6.635 1.00 81.12 187 ARG A C 1
ATOM 1431 O O . ARG A 1 187 ? 11.979 13.435 -7.847 1.00 81.12 187 ARG A O 1
ATOM 1438 N N . ALA A 1 188 ? 11.954 12.259 -5.927 1.00 80.88 188 ALA A N 1
ATOM 1439 C CA . ALA A 1 188 ? 12.298 10.975 -6.538 1.00 80.88 188 ALA A CA 1
ATOM 1440 C C . ALA A 1 188 ? 11.181 10.449 -7.458 1.00 80.88 188 ALA A C 1
ATOM 1442 O O . ALA A 1 188 ? 11.453 9.965 -8.551 1.00 80.88 188 ALA A O 1
ATOM 1443 N N . ALA A 1 189 ? 9.917 10.592 -7.054 1.00 79.19 189 ALA A N 1
ATOM 1444 C CA . ALA A 1 189 ? 8.756 10.162 -7.834 1.00 79.19 189 ALA A CA 1
ATOM 1445 C C . ALA A 1 189 ? 8.557 11.001 -9.108 1.00 79.19 189 ALA A C 1
ATOM 1447 O O . ALA A 1 189 ? 7.954 10.533 -10.076 1.00 79.19 189 ALA A O 1
ATOM 1448 N N . SER A 1 190 ? 9.070 12.233 -9.099 1.00 74.31 190 SER A N 1
ATOM 1449 C CA . SER A 1 190 ? 9.036 13.178 -10.217 1.00 74.31 190 SER A CA 1
ATOM 1450 C C . SER A 1 190 ? 10.292 13.109 -11.094 1.00 74.31 190 SER A C 1
ATOM 1452 O O . SER A 1 190 ? 10.538 14.030 -11.869 1.00 74.31 190 SER A O 1
ATOM 1454 N N . ASP A 1 191 ? 11.114 12.060 -10.984 1.00 71.56 191 ASP A N 1
ATOM 1455 C CA . ASP A 1 191 ? 12.245 11.865 -11.891 1.00 71.56 191 ASP A CA 1
ATOM 1456 C C . ASP A 1 191 ? 11.772 11.328 -13.251 1.00 71.56 191 ASP A C 1
ATOM 1458 O O . ASP A 1 191 ? 11.449 10.153 -13.400 1.00 71.56 191 ASP A O 1
ATOM 1462 N N . PHE A 1 192 ? 11.782 12.204 -14.258 1.00 66.94 192 PHE A N 1
ATOM 1463 C CA . PHE A 1 192 ? 11.386 11.915 -15.641 1.00 66.94 192 PHE A CA 1
ATOM 1464 C C . PHE A 1 192 ? 12.453 11.161 -16.449 1.00 66.94 192 PHE A C 1
ATOM 1466 O O . PHE A 1 192 ? 12.254 10.905 -17.641 1.00 66.94 192 PHE A O 1
ATOM 1473 N N . SER A 1 193 ? 13.603 10.836 -15.848 1.00 63.62 193 SER A N 1
ATOM 1474 C CA . SER A 1 193 ? 14.710 10.178 -16.546 1.00 63.62 193 SER A CA 1
ATOM 1475 C C . SER A 1 193 ? 14.367 8.759 -17.012 1.00 63.62 193 SER A C 1
ATOM 1477 O O . SER A 1 193 ? 14.989 8.259 -17.952 1.00 63.62 193 SER A O 1
ATOM 1479 N N . ARG A 1 194 ? 13.372 8.106 -16.393 1.00 60.97 194 ARG A N 1
ATOM 1480 C CA . ARG A 1 194 ? 12.999 6.711 -16.672 1.00 60.97 194 ARG A CA 1
ATOM 1481 C C . ARG A 1 194 ? 11.487 6.534 -16.710 1.00 60.97 194 ARG A C 1
ATOM 1483 O O . ARG A 1 194 ? 10.839 6.460 -15.675 1.00 60.97 194 ARG A O 1
ATOM 1490 N N . LYS A 1 195 ? 10.919 6.377 -17.908 1.00 68.69 195 LYS A N 1
ATOM 1491 C CA . LYS A 1 195 ? 9.521 5.939 -18.042 1.00 68.69 195 LYS A CA 1
ATOM 1492 C C . LYS A 1 195 ? 9.386 4.486 -17.575 1.00 68.69 195 LYS A C 1
ATOM 1494 O O . LYS A 1 195 ? 10.252 3.684 -17.924 1.00 68.69 195 LYS A O 1
ATOM 1499 N N . PRO A 1 196 ? 8.310 4.121 -16.855 1.00 74.12 196 PRO A N 1
ATOM 1500 C CA . PRO A 1 196 ? 8.075 2.739 -16.475 1.00 74.12 196 PRO A CA 1
ATOM 150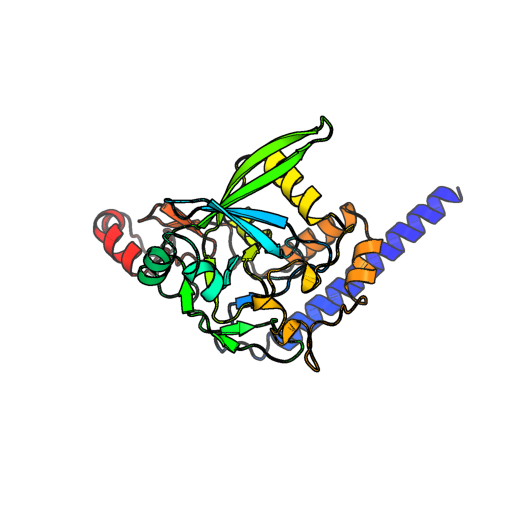1 C C . PRO A 1 196 ? 7.780 1.898 -17.717 1.00 74.12 196 PRO A C 1
ATOM 1503 O O . PRO A 1 196 ? 6.691 1.971 -18.288 1.00 74.12 196 PRO A O 1
ATOM 1506 N N . THR A 1 197 ? 8.764 1.112 -18.140 1.00 84.62 197 THR A N 1
ATOM 1507 C CA . THR A 1 197 ? 8.595 0.029 -19.111 1.00 84.62 197 THR A CA 1
ATOM 1508 C C . THR A 1 197 ? 8.710 -1.308 -18.386 1.00 84.62 197 THR A C 1
ATOM 1510 O O . THR A 1 197 ? 9.215 -1.369 -17.261 1.00 84.62 197 THR A O 1
ATOM 1513 N N . LYS A 1 198 ? 8.227 -2.388 -19.009 1.00 87.19 198 LYS A N 1
ATOM 1514 C CA . LYS A 1 198 ? 8.238 -3.725 -18.396 1.00 87.19 198 LYS A CA 1
ATOM 1515 C C . LYS A 1 198 ? 9.646 -4.175 -17.991 1.00 87.19 198 LYS A C 1
ATOM 1517 O O . LYS A 1 198 ? 9.802 -4.847 -16.982 1.00 87.19 198 LYS A O 1
ATOM 1522 N N . GLU A 1 199 ? 10.665 -3.727 -18.723 1.00 89.69 199 GLU A N 1
ATOM 1523 C CA . GLU A 1 199 ? 12.076 -4.069 -18.520 1.00 89.69 199 GLU A CA 1
ATOM 1524 C C . GLU A 1 199 ? 12.652 -3.544 -17.193 1.00 89.69 199 GLU A C 1
ATOM 1526 O O . GLU A 1 199 ? 13.716 -3.991 -16.777 1.00 89.69 199 GLU A O 1
ATOM 1531 N N . LEU A 1 200 ? 11.965 -2.622 -16.504 1.00 88.25 200 LEU A N 1
ATOM 1532 C CA . LEU A 1 200 ? 12.345 -2.194 -15.151 1.00 88.25 200 LEU A CA 1
ATOM 1533 C C . LEU A 1 200 ? 11.951 -3.204 -14.062 1.00 88.25 200 LEU A C 1
ATOM 1535 O O . LEU A 1 200 ? 12.382 -3.060 -12.918 1.00 88.25 200 LEU A O 1
ATOM 1539 N N . PHE A 1 201 ? 11.118 -4.191 -14.389 1.00 92.31 201 PHE A N 1
ATOM 1540 C CA . PHE A 1 201 ? 10.595 -5.178 -13.447 1.00 92.31 201 PHE A CA 1
ATOM 1541 C C . PHE A 1 201 ? 11.167 -6.574 -13.746 1.00 92.31 201 PHE A C 1
ATOM 1543 O O . PHE A 1 201 ? 11.623 -6.818 -14.865 1.00 92.31 201 PHE A O 1
ATOM 1550 N N . PRO A 1 202 ? 11.149 -7.510 -12.776 1.00 94.19 202 PRO A N 1
ATOM 1551 C CA . PRO A 1 202 ? 11.541 -8.899 -13.017 1.00 94.19 202 PRO A CA 1
ATOM 1552 C C . PRO A 1 202 ? 10.766 -9.553 -14.174 1.00 94.19 202 PRO A C 1
ATOM 1554 O O . PRO A 1 202 ? 9.596 -9.235 -14.395 1.00 94.19 202 PRO A O 1
ATOM 1557 N N . GLU A 1 203 ? 11.395 -10.505 -14.871 1.00 94.06 203 GLU A N 1
ATOM 1558 C CA . GLU A 1 203 ? 10.843 -11.144 -16.083 1.00 94.06 203 GLU A CA 1
ATOM 1559 C C . GLU A 1 203 ? 9.441 -11.733 -15.882 1.00 94.06 203 GLU A C 1
ATOM 1561 O O . GLU A 1 203 ? 8.608 -11.658 -16.781 1.00 94.06 203 GLU A O 1
ATOM 1566 N N . GLN A 1 204 ? 9.129 -12.220 -14.676 1.00 93.94 204 GLN A N 1
ATOM 1567 C CA . GLN A 1 204 ? 7.809 -12.766 -14.338 1.00 93.94 204 GLN A CA 1
ATOM 1568 C C . GLN A 1 204 ? 6.639 -11.785 -14.559 1.00 93.94 204 GLN A C 1
ATOM 1570 O O . GLN A 1 204 ? 5.494 -12.214 -14.659 1.00 93.94 204 GLN A O 1
ATOM 1575 N N . PHE A 1 205 ? 6.905 -10.476 -14.639 1.00 92.94 205 PHE A N 1
ATOM 1576 C CA . PHE A 1 205 ? 5.889 -9.448 -14.883 1.00 92.94 205 PHE A CA 1
ATOM 1577 C C . PHE A 1 205 ? 5.748 -9.058 -16.361 1.00 92.94 205 PHE A C 1
ATOM 1579 O O . PHE A 1 205 ? 4.808 -8.345 -16.716 1.00 92.94 205 PHE A O 1
ATOM 1586 N N . HIS A 1 206 ? 6.669 -9.477 -17.235 1.00 91.38 206 HIS A N 1
ATOM 1587 C CA . HIS A 1 206 ? 6.778 -8.957 -18.608 1.00 91.38 206 HIS A CA 1
ATOM 1588 C C . HIS A 1 206 ? 5.638 -9.408 -19.518 1.00 91.38 206 HIS A C 1
ATOM 1590 O O . HIS A 1 206 ? 5.257 -8.664 -20.426 1.00 91.38 206 HIS A O 1
ATOM 1596 N N . ASP A 1 207 ? 5.082 -10.586 -19.245 1.00 88.62 207 ASP A N 1
ATOM 1597 C CA . ASP A 1 207 ? 3.989 -11.187 -20.015 1.00 88.62 207 ASP A CA 1
ATOM 1598 C C . ASP A 1 207 ? 2.604 -10.710 -19.559 1.00 88.62 207 ASP A C 1
ATOM 1600 O O . ASP A 1 207 ? 1.581 -11.091 -20.135 1.00 88.62 207 ASP A O 1
ATOM 1604 N N . HIS A 1 208 ? 2.538 -9.841 -18.544 1.00 88.56 208 HIS A N 1
ATOM 1605 C CA . HIS A 1 208 ? 1.265 -9.303 -18.093 1.00 88.56 208 HIS A CA 1
ATOM 1606 C C . HIS A 1 208 ? 0.596 -8.482 -19.225 1.00 88.56 208 HIS A C 1
ATOM 1608 O O . HIS A 1 208 ? 1.231 -7.581 -19.786 1.00 88.56 208 HIS A O 1
ATOM 1614 N N . PRO A 1 209 ? -0.704 -8.694 -19.541 1.00 83.50 209 PRO A N 1
ATOM 1615 C CA . PRO A 1 209 ? -1.390 -8.045 -20.670 1.00 83.50 209 PRO A CA 1
ATOM 1616 C C . PRO A 1 209 ? -1.320 -6.512 -20.69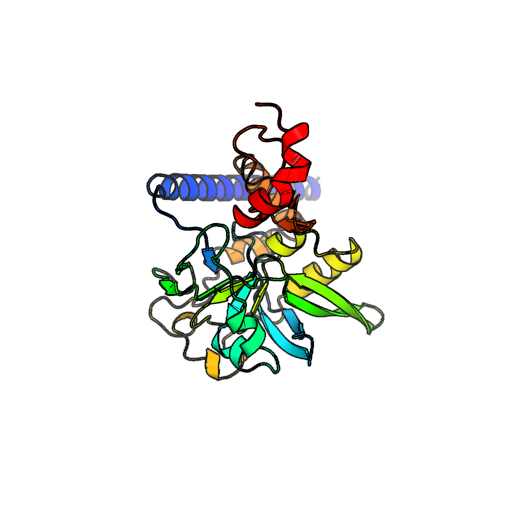7 1.00 83.50 209 PRO A C 1
ATOM 1618 O O . PRO A 1 209 ? -1.386 -5.911 -21.772 1.00 83.50 209 PRO A O 1
ATOM 1621 N N . TYR A 1 210 ? -1.160 -5.886 -19.526 1.00 83.00 210 TYR A N 1
ATOM 1622 C CA . TYR A 1 210 ? -0.878 -4.452 -19.369 1.00 83.00 210 TYR A CA 1
ATOM 1623 C C . TYR A 1 210 ? 0.251 -3.968 -20.298 1.00 83.00 210 TYR A C 1
ATOM 1625 O O . TYR A 1 210 ? 0.139 -2.878 -20.861 1.00 83.00 210 TYR A O 1
ATOM 1633 N N . TRP A 1 211 ? 1.293 -4.785 -20.501 1.00 82.88 211 TRP A N 1
ATOM 1634 C CA . TRP A 1 211 ? 2.498 -4.428 -21.252 1.00 82.88 211 TRP A CA 1
ATOM 1635 C C . TRP A 1 211 ? 2.450 -4.741 -22.757 1.00 82.88 211 TRP A C 1
ATOM 1637 O O . TRP A 1 211 ? 3.296 -4.235 -23.491 1.00 82.88 211 TRP A O 1
ATOM 1647 N N . GLY A 1 212 ? 1.501 -5.555 -23.243 1.00 65.62 212 GLY A N 1
ATOM 1648 C CA . GLY A 1 212 ? 1.573 -6.103 -24.611 1.00 65.62 212 GLY A CA 1
ATOM 1649 C C . GLY A 1 212 ? 0.256 -6.397 -25.342 1.00 65.62 212 GLY A C 1
ATOM 1650 O O . GLY A 1 212 ? 0.303 -6.843 -26.486 1.00 65.62 212 GLY A O 1
ATOM 1651 N N . GLY A 1 213 ? -0.919 -6.166 -24.744 1.00 56.16 213 GLY A N 1
ATOM 1652 C CA . GLY A 1 213 ? -2.208 -6.467 -25.388 1.00 56.16 213 GLY A CA 1
ATOM 1653 C C . GLY A 1 213 ? -2.777 -5.342 -26.279 1.00 56.16 213 GLY A C 1
ATOM 1654 O O . GLY A 1 213 ? -2.405 -4.175 -26.122 1.00 56.16 213 GLY A O 1
ATOM 1655 N N . PRO A 1 214 ? -3.762 -5.630 -27.159 1.00 44.69 214 PRO A N 1
ATOM 1656 C CA . PRO A 1 214 ? -4.646 -4.608 -27.717 1.00 44.69 214 PRO A CA 1
ATOM 1657 C C . PRO A 1 214 ? -5.427 -3.972 -26.559 1.00 44.69 214 PRO A C 1
ATOM 1659 O O . PRO A 1 214 ? -6.369 -4.550 -26.027 1.00 44.69 214 PRO A O 1
ATOM 1662 N N . GLY A 1 215 ? -4.979 -2.799 -26.112 1.00 49.69 215 GLY A N 1
ATOM 1663 C CA . GLY A 1 215 ? -5.453 -2.191 -24.868 1.00 49.69 215 GLY A CA 1
ATOM 1664 C C . GLY A 1 215 ? -4.521 -2.363 -23.664 1.00 49.69 215 GLY A C 1
ATOM 1665 O O . GLY A 1 215 ? -4.935 -2.064 -22.553 1.00 49.69 215 GLY A O 1
ATOM 1666 N N . GLY A 1 216 ? -3.268 -2.776 -23.839 1.00 44.88 216 GLY A N 1
ATOM 1667 C CA . GLY A 1 216 ? -2.217 -2.433 -22.881 1.00 44.88 216 GLY A CA 1
ATOM 1668 C C . GLY A 1 216 ? -2.051 -0.912 -22.817 1.00 44.88 216 GLY A C 1
ATOM 1669 O O . GLY A 1 216 ? -2.410 -0.199 -23.766 1.00 44.88 216 GLY A O 1
ATOM 1670 N N . TYR A 1 217 ? -1.533 -0.391 -21.707 1.00 50.28 217 TYR A N 1
ATOM 1671 C CA . TYR A 1 217 ? -1.105 1.005 -21.632 1.00 50.28 217 TYR A CA 1
ATOM 1672 C C . TYR A 1 217 ? 0.143 1.159 -22.521 1.00 50.28 217 TYR A C 1
ATOM 1674 O O . TYR A 1 217 ? 1.273 1.220 -22.055 1.00 50.28 217 TYR A O 1
ATOM 1682 N N . GLY A 1 218 ? -0.049 1.225 -23.841 1.00 46.56 218 GLY A N 1
ATOM 1683 C CA . GLY A 1 218 ? 0.899 1.931 -24.691 1.00 46.56 218 GLY A CA 1
ATOM 1684 C C . GLY A 1 218 ? 0.912 3.385 -24.206 1.00 46.56 218 GLY A C 1
ATOM 1685 O O . GLY A 1 218 ? -0.173 3.929 -23.979 1.00 46.56 218 GLY A O 1
ATOM 1686 N N . PRO A 1 219 ? 2.081 4.006 -23.975 1.00 40.28 219 PRO A N 1
ATOM 1687 C CA . PRO A 1 219 ? 2.186 5.318 -23.344 1.00 40.28 219 PRO A CA 1
ATOM 1688 C C . PRO A 1 219 ? 1.368 6.349 -24.126 1.00 40.28 219 PRO A C 1
ATOM 1690 O O . PRO A 1 219 ? 1.807 6.864 -25.151 1.00 40.28 219 PRO A O 1
ATOM 1693 N N . ASN A 1 220 ? 0.156 6.649 -23.656 1.00 36.91 220 ASN A N 1
ATOM 1694 C CA . ASN A 1 220 ? -0.689 7.658 -24.268 1.00 36.91 220 ASN A CA 1
ATOM 1695 C C . ASN A 1 220 ? -0.232 9.010 -23.717 1.00 36.91 220 ASN A C 1
ATOM 1697 O O . ASN A 1 220 ? -0.617 9.456 -22.638 1.00 36.91 220 ASN A O 1
ATOM 1701 N N . THR A 1 221 ? 0.660 9.630 -24.475 1.00 40.25 221 THR A N 1
ATOM 1702 C CA . THR A 1 221 ? 1.321 10.917 -24.242 1.00 40.25 221 THR A CA 1
ATOM 1703 C C . THR A 1 221 ? 0.368 12.118 -24.169 1.00 40.25 221 THR A C 1
ATOM 1705 O O . THR A 1 221 ? 0.824 13.233 -23.935 1.00 40.25 221 THR A O 1
ATOM 1708 N N . SER A 1 222 ? -0.947 11.943 -24.339 1.00 37.31 222 SER A N 1
ATOM 1709 C CA . SER A 1 222 ? -1.873 13.058 -24.575 1.00 37.31 222 SER A CA 1
ATOM 1710 C C . SER A 1 222 ? -2.416 13.749 -23.318 1.00 37.31 222 SER A C 1
ATOM 1712 O O . SER A 1 222 ? -2.721 14.937 -23.376 1.00 37.31 222 SER A O 1
ATOM 1714 N N . VAL A 1 223 ? -2.515 13.066 -22.170 1.00 37.56 223 VAL A N 1
ATOM 1715 C CA . VAL A 1 223 ? -2.965 13.707 -20.911 1.00 37.56 223 VAL A CA 1
ATOM 1716 C C . VAL A 1 223 ? -1.782 14.328 -20.162 1.00 37.56 223 VAL A C 1
ATOM 1718 O O . VAL A 1 223 ? -1.867 15.450 -19.670 1.00 37.56 223 VAL A O 1
ATOM 1721 N N . LEU A 1 224 ? -0.639 13.638 -20.160 1.00 38.78 224 LEU A N 1
ATOM 1722 C CA . LEU A 1 224 ? 0.595 14.079 -19.504 1.00 38.78 224 LEU A CA 1
ATOM 1723 C C . LEU A 1 224 ? 1.438 15.045 -20.348 1.00 38.78 224 LEU A C 1
ATOM 1725 O O . LEU A 1 224 ? 2.212 15.810 -19.779 1.00 38.78 224 LEU A O 1
ATOM 1729 N N . GLY A 1 225 ? 1.240 15.083 -21.672 1.00 34.97 225 GLY A N 1
ATOM 1730 C CA . GLY A 1 225 ? 1.802 16.130 -22.531 1.00 34.97 225 GLY A CA 1
ATOM 1731 C C . GLY A 1 225 ? 1.344 17.537 -22.133 1.00 34.97 225 GLY A C 1
ATOM 1732 O O . GLY A 1 225 ? 2.043 18.501 -22.409 1.00 34.97 225 GLY A O 1
ATOM 1733 N N . ASN A 1 226 ? 0.222 17.650 -21.413 1.00 35.59 226 ASN A N 1
ATOM 1734 C CA . ASN A 1 226 ? -0.228 18.916 -20.839 1.00 35.59 226 ASN A CA 1
ATOM 1735 C C . ASN A 1 226 ? 0.308 19.151 -19.417 1.00 35.59 226 ASN A C 1
ATOM 1737 O O . ASN A 1 226 ? 0.519 20.300 -19.059 1.00 35.59 226 ASN A O 1
ATOM 1741 N N . ILE A 1 227 ? 0.569 18.099 -18.626 1.00 37.31 227 ILE A N 1
ATOM 1742 C CA . ILE A 1 227 ? 1.086 18.196 -17.242 1.00 37.31 227 ILE A CA 1
ATOM 1743 C C . ILE A 1 227 ? 2.572 18.587 -17.222 1.00 37.31 227 ILE A C 1
ATOM 1745 O O . ILE A 1 227 ? 2.973 19.405 -16.397 1.00 37.31 227 ILE A O 1
ATOM 1749 N N . ALA A 1 228 ? 3.373 18.089 -18.171 1.00 37.00 228 ALA A N 1
ATOM 1750 C CA . ALA A 1 228 ? 4.767 18.515 -18.339 1.00 37.00 228 ALA A CA 1
ATOM 1751 C C . ALA A 1 228 ? 4.899 20.023 -18.647 1.00 37.00 228 ALA A C 1
ATOM 1753 O O . ALA A 1 228 ? 5.924 20.629 -18.348 1.00 37.00 228 ALA A O 1
ATOM 1754 N N . THR A 1 229 ? 3.847 20.641 -19.192 1.00 35.59 229 THR A N 1
ATOM 1755 C CA . THR A 1 229 ? 3.814 22.060 -19.576 1.00 35.59 229 THR A CA 1
ATOM 1756 C C . THR A 1 229 ? 3.500 22.998 -18.403 1.00 35.59 229 THR A C 1
ATOM 1758 O O . THR A 1 229 ? 3.799 24.184 -18.489 1.00 35.59 229 THR A O 1
ATOM 1761 N N . VAL A 1 230 ? 2.923 22.511 -17.293 1.00 37.59 230 VAL A N 1
ATOM 1762 C CA . VAL A 1 230 ? 2.407 23.390 -16.214 1.00 37.59 230 VAL A CA 1
ATOM 1763 C C . VAL A 1 230 ? 3.426 23.661 -15.092 1.00 37.59 230 VAL A C 1
ATOM 1765 O O . VAL A 1 230 ? 3.182 24.502 -14.228 1.00 37.59 230 VAL A O 1
ATOM 1768 N N . GLY A 1 231 ? 4.588 22.997 -15.100 1.00 37.91 231 GLY A N 1
ATOM 1769 C CA . GLY A 1 231 ? 5.591 23.114 -14.033 1.00 37.91 231 GLY A CA 1
ATOM 1770 C C . GLY A 1 231 ? 5.087 22.633 -12.658 1.00 37.91 231 GLY A C 1
ATOM 1771 O O . GLY A 1 231 ? 3.903 22.365 -12.464 1.00 37.91 231 GLY A O 1
ATOM 1772 N N . MET A 1 232 ? 5.985 22.524 -11.669 1.00 36.12 232 MET A N 1
ATOM 1773 C CA . MET A 1 232 ? 5.652 22.024 -10.316 1.00 36.12 232 MET A CA 1
ATOM 1774 C C . MET A 1 232 ? 4.510 22.815 -9.643 1.00 36.12 232 MET A C 1
ATOM 1776 O O . MET A 1 232 ? 3.654 22.225 -8.990 1.00 36.12 232 MET A O 1
ATOM 1780 N N . GLY A 1 233 ? 4.440 24.136 -9.858 1.00 35.12 233 GLY A N 1
ATOM 1781 C CA . GLY A 1 233 ? 3.355 24.978 -9.333 1.00 35.12 233 GLY A CA 1
ATOM 1782 C C . GLY A 1 233 ? 1.987 24.699 -9.970 1.00 35.12 233 GLY A C 1
ATOM 1783 O O . GLY A 1 233 ? 0.957 24.843 -9.320 1.00 35.12 233 GLY A O 1
ATOM 1784 N N . GLY A 1 234 ? 1.958 24.242 -11.223 1.00 37.09 234 GLY A N 1
ATOM 1785 C CA . GLY A 1 234 ? 0.737 23.821 -11.902 1.00 37.09 234 GLY A CA 1
ATOM 1786 C C . GLY A 1 234 ? 0.194 22.479 -11.425 1.00 37.09 234 GLY A C 1
ATOM 1787 O O . GLY A 1 234 ? -1.020 22.289 -11.372 1.00 37.09 234 GLY A O 1
ATOM 1788 N N . VAL A 1 235 ? 1.092 21.566 -11.045 1.00 40.66 235 VAL A N 1
ATOM 1789 C CA . VAL A 1 235 ? 0.743 20.263 -10.461 1.00 40.66 235 VAL A CA 1
ATOM 1790 C C . VAL A 1 235 ? 0.096 20.449 -9.086 1.00 40.66 235 VAL A C 1
ATOM 1792 O O . VAL A 1 235 ? -0.937 19.838 -8.821 1.00 40.66 235 VAL A O 1
ATOM 1795 N N . GLU A 1 236 ? 0.633 21.347 -8.254 1.00 42.06 236 GLU A N 1
ATOM 1796 C CA . GLU A 1 236 ? 0.051 21.662 -6.942 1.00 42.06 236 GLU A CA 1
ATOM 1797 C C . GLU A 1 236 ? -1.316 22.357 -7.068 1.00 42.06 236 GLU A C 1
ATOM 1799 O O . GLU A 1 236 ? -2.269 21.979 -6.393 1.00 42.06 236 GLU A O 1
ATOM 1804 N N . ASN A 1 237 ? -1.473 23.304 -7.998 1.00 42.12 237 ASN A N 1
ATOM 1805 C CA . ASN A 1 237 ? -2.764 23.965 -8.224 1.00 42.12 237 ASN A CA 1
ATOM 1806 C C . ASN A 1 237 ? -3.839 22.992 -8.741 1.00 42.12 237 ASN A C 1
ATOM 1808 O O . ASN A 1 237 ? -4.969 23.003 -8.254 1.00 42.12 237 ASN A O 1
ATOM 1812 N N . LEU A 1 238 ? -3.486 22.101 -9.677 1.00 42.50 238 LEU A N 1
ATOM 1813 C CA . LEU A 1 238 ? -4.394 21.061 -10.170 1.00 42.50 238 LEU A CA 1
ATOM 1814 C C . LEU A 1 238 ? -4.775 20.075 -9.057 1.00 42.50 238 LEU A C 1
ATOM 1816 O O . LEU A 1 238 ? -5.929 19.659 -8.965 1.00 42.50 238 LEU A O 1
ATOM 1820 N N . ARG A 1 239 ? -3.826 19.733 -8.181 1.00 45.47 239 ARG A N 1
ATOM 1821 C CA . ARG A 1 239 ? -4.064 18.917 -6.988 1.00 45.47 239 ARG A CA 1
ATOM 1822 C C . ARG A 1 239 ? -5.053 19.597 -6.035 1.00 45.47 239 ARG A C 1
ATOM 1824 O O . ARG A 1 239 ? -6.012 18.948 -5.626 1.00 45.47 239 ARG A O 1
ATOM 1831 N N . GLN A 1 240 ? -4.891 20.886 -5.733 1.00 46.16 240 GLN A N 1
ATOM 1832 C CA . GLN A 1 240 ? -5.822 21.642 -4.879 1.00 46.16 240 GLN A CA 1
ATOM 1833 C C . GLN A 1 240 ? -7.228 21.764 -5.496 1.00 46.16 240 GLN A C 1
ATOM 1835 O O . GLN A 1 240 ? -8.233 21.602 -4.799 1.00 46.16 240 GLN A O 1
ATOM 1840 N N . GLU A 1 241 ? -7.338 21.971 -6.810 1.00 41.50 241 GLU A N 1
ATOM 1841 C CA . GLU A 1 241 ? -8.630 21.974 -7.513 1.00 41.50 241 GLU A CA 1
ATOM 1842 C C . GLU A 1 241 ? -9.306 20.591 -7.530 1.00 41.50 241 GLU A C 1
ATOM 1844 O O . GLU A 1 241 ? -10.517 20.487 -7.330 1.00 41.50 241 GLU A O 1
ATOM 1849 N N . LEU A 1 242 ? -8.544 19.508 -7.715 1.00 41.69 242 LEU A N 1
ATOM 1850 C CA . LEU A 1 242 ? -9.065 18.136 -7.653 1.00 41.69 242 LEU A CA 1
ATOM 1851 C C . LEU A 1 242 ? -9.474 17.735 -6.230 1.00 41.69 242 LEU A C 1
ATOM 1853 O O . LEU A 1 242 ? -10.470 17.034 -6.062 1.00 41.69 242 LEU A O 1
ATOM 1857 N N . LEU A 1 243 ? -8.740 18.189 -5.209 1.00 46.09 243 LEU A N 1
ATOM 1858 C CA . LEU A 1 243 ? -9.070 17.979 -3.796 1.00 46.09 243 LEU A CA 1
ATOM 1859 C C . LEU A 1 243 ? -10.312 18.777 -3.375 1.00 46.09 243 LEU A C 1
ATOM 1861 O O . LEU A 1 243 ? -11.154 18.241 -2.661 1.00 46.09 243 LEU A O 1
ATOM 1865 N N . SER A 1 244 ? -10.464 20.018 -3.842 1.00 41.19 244 SER A N 1
ATOM 1866 C CA . SER A 1 244 ? -11.625 20.876 -3.541 1.00 41.19 244 SER A CA 1
ATOM 1867 C C . SER A 1 244 ? -12.890 20.499 -4.319 1.00 41.19 244 SER A C 1
ATOM 1869 O O . SER A 1 244 ? -13.997 20.759 -3.852 1.00 41.19 244 SER A O 1
ATOM 1871 N N . ALA A 1 245 ? -12.755 19.828 -5.467 1.00 38.78 245 ALA A N 1
ATOM 1872 C CA . ALA A 1 245 ? -13.874 19.246 -6.209 1.00 38.78 245 ALA A CA 1
ATOM 1873 C C . ALA A 1 245 ? -14.406 17.931 -5.599 1.00 38.78 245 ALA A C 1
ATOM 1875 O O . ALA A 1 245 ? -15.385 17.378 -6.108 1.00 38.78 245 ALA A O 1
ATOM 1876 N N . ARG A 1 246 ? -13.781 17.406 -4.532 1.00 44.91 246 ARG A N 1
ATOM 1877 C CA . ARG A 1 246 ? -14.256 16.204 -3.832 1.00 44.91 246 ARG A CA 1
ATOM 1878 C C . ARG A 1 246 ? -15.477 16.509 -2.970 1.00 44.91 246 ARG A C 1
ATOM 1880 O O . ARG A 1 246 ? -15.558 17.533 -2.299 1.00 44.91 246 ARG A O 1
ATOM 1887 N N . SER A 1 247 ? -16.401 15.551 -2.915 1.00 38.31 247 SER A N 1
ATOM 1888 C CA . SER A 1 247 ? -17.393 15.499 -1.843 1.00 38.31 247 SER A CA 1
ATOM 1889 C C . SER A 1 247 ? -16.673 15.379 -0.488 1.00 38.31 247 SER A C 1
ATOM 1891 O O . SER A 1 247 ? -15.761 14.553 -0.383 1.00 38.31 247 SER A O 1
ATOM 1893 N N . PRO A 1 248 ? -17.095 16.108 0.559 1.00 41.94 248 PRO A N 1
ATOM 1894 C CA . PRO A 1 248 ? -16.434 16.144 1.874 1.00 41.94 248 PRO A CA 1
ATOM 1895 C C . PRO A 1 248 ? -16.390 14.797 2.627 1.00 41.94 248 PRO A C 1
ATOM 1897 O O . PRO A 1 248 ? -15.826 14.724 3.717 1.00 41.94 248 PRO A O 1
ATOM 1900 N N . ASP A 1 249 ? -16.968 13.735 2.062 1.00 44.75 249 ASP A N 1
ATOM 1901 C CA . ASP A 1 249 ? -17.129 12.427 2.703 1.00 44.75 249 ASP A CA 1
ATOM 1902 C C . ASP A 1 249 ? -15.909 11.491 2.560 1.00 44.75 249 ASP A C 1
ATOM 1904 O O . ASP A 1 249 ? -15.791 10.508 3.286 1.00 44.75 249 ASP A O 1
ATOM 1908 N N . VAL A 1 250 ? -14.928 11.808 1.701 1.00 45.78 250 VAL A N 1
ATOM 1909 C CA . VAL A 1 250 ? -13.610 11.138 1.744 1.00 45.78 250 VAL A CA 1
ATOM 1910 C C . VAL A 1 250 ? -12.714 11.939 2.685 1.00 45.78 250 VAL A C 1
ATOM 1912 O O . VAL A 1 250 ? -11.866 12.729 2.272 1.00 45.78 250 VAL A O 1
ATOM 1915 N N . SER A 1 251 ? -13.050 11.817 3.969 1.00 54.12 251 SER A N 1
ATOM 1916 C CA . SER A 1 251 ? -12.545 12.649 5.057 1.00 54.12 251 SER A CA 1
ATOM 1917 C C . SER A 1 251 ? -11.111 12.302 5.454 1.00 54.12 251 SER A C 1
ATOM 1919 O O . SER A 1 251 ? -10.628 11.195 5.228 1.00 54.12 251 SER A O 1
ATOM 1921 N N . THR A 1 252 ? -10.457 13.276 6.081 1.00 57.59 252 THR A N 1
ATOM 1922 C CA . THR A 1 252 ? -9.159 13.164 6.746 1.00 57.59 252 THR A CA 1
ATOM 1923 C C . THR A 1 252 ? -8.936 11.806 7.423 1.00 57.59 252 THR A C 1
ATOM 1925 O O . THR A 1 252 ? -9.861 11.268 8.037 1.00 57.59 252 THR A O 1
ATOM 1928 N N . PRO A 1 253 ? -7.708 11.261 7.370 1.00 62.66 253 PRO A N 1
ATOM 1929 C CA . PRO A 1 253 ? -7.377 10.014 8.053 1.00 62.66 253 PRO A CA 1
ATOM 1930 C C . PRO A 1 253 ? -7.815 10.026 9.510 1.00 62.66 253 PRO A C 1
ATOM 1932 O O . PRO A 1 253 ? -7.543 10.967 10.264 1.00 62.66 253 PRO A O 1
ATOM 1935 N N . ARG A 1 254 ? -8.474 8.948 9.918 1.00 81.38 254 ARG A N 1
ATOM 1936 C CA . ARG A 1 254 ? -8.924 8.746 11.293 1.00 81.38 254 ARG A CA 1
ATOM 1937 C C . ARG A 1 254 ? -8.149 7.593 11.910 1.00 81.38 254 ARG A C 1
ATOM 1939 O O . ARG A 1 254 ? -7.528 6.796 11.212 1.00 81.38 254 ARG A O 1
ATOM 1946 N N . VAL A 1 255 ? -8.189 7.523 13.233 1.00 83.38 255 VAL A N 1
ATOM 1947 C CA . VAL A 1 255 ? -7.560 6.458 14.017 1.00 83.38 255 VAL A CA 1
ATOM 1948 C C . VAL A 1 255 ? -8.645 5.511 14.512 1.00 83.38 255 VAL A C 1
ATOM 1950 O O . VAL A 1 255 ? -9.678 5.954 15.020 1.00 83.38 255 VAL A O 1
ATOM 1953 N N . CYS A 1 256 ? -8.425 4.209 14.352 1.00 84.56 256 CYS A N 1
ATOM 1954 C CA . CYS A 1 256 ? -9.328 3.193 14.868 1.00 84.56 256 CYS A CA 1
ATOM 1955 C C . CYS A 1 256 ? -9.315 3.237 16.397 1.00 84.56 256 CYS A C 1
ATOM 1957 O O . CYS A 1 256 ? -8.273 3.039 17.015 1.00 84.56 256 CYS A O 1
ATOM 1959 N N . ALA A 1 257 ? -10.476 3.421 17.026 1.00 90.69 257 ALA A N 1
ATOM 1960 C CA . ALA A 1 257 ? -10.572 3.526 18.483 1.00 90.69 257 ALA A CA 1
ATOM 1961 C C . ALA A 1 257 ? -10.212 2.224 19.229 1.00 90.69 257 ALA A C 1
ATOM 1963 O O . ALA A 1 257 ? -10.058 2.254 20.446 1.00 90.69 257 ALA A O 1
ATOM 1964 N N . ALA A 1 258 ? -10.078 1.097 18.517 1.00 90.62 258 ALA A N 1
ATOM 1965 C CA . ALA A 1 258 ? -9.738 -0.198 19.102 1.00 90.62 258 ALA A CA 1
ATOM 1966 C C . ALA A 1 258 ? -8.275 -0.606 18.875 1.00 90.62 258 ALA A C 1
ATOM 1968 O O . ALA A 1 258 ? -7.599 -0.987 19.822 1.00 90.62 258 ALA A O 1
ATOM 1969 N N . CYS A 1 259 ? -7.801 -0.564 17.624 1.00 84.56 259 CYS A N 1
ATOM 1970 C CA . CYS A 1 259 ? -6.461 -1.037 17.257 1.00 84.56 259 CYS A CA 1
ATOM 1971 C C . CYS A 1 259 ? -5.465 0.094 16.993 1.00 84.56 259 CYS A C 1
ATOM 1973 O O . CYS A 1 259 ? -4.316 -0.188 16.696 1.00 84.56 259 CYS A O 1
ATOM 1975 N N . LEU A 1 260 ? -5.900 1.355 17.081 1.00 86.06 260 LEU A N 1
ATOM 1976 C CA . LEU A 1 260 ? -5.076 2.556 16.902 1.00 86.06 260 LEU A CA 1
ATOM 1977 C C . LEU A 1 260 ? -4.454 2.731 15.506 1.00 86.06 260 LEU A C 1
ATOM 1979 O O . LEU A 1 260 ? -3.759 3.715 15.266 1.00 86.06 260 LEU A O 1
ATOM 1983 N N . GLU A 1 261 ? -4.786 1.850 14.563 1.00 76.81 261 GLU A N 1
ATOM 1984 C CA . GLU A 1 261 ? -4.376 1.985 13.169 1.00 76.81 261 GLU A CA 1
ATOM 1985 C C . GLU A 1 261 ? -5.051 3.175 12.492 1.00 76.81 261 GLU A C 1
ATOM 1987 O O . GLU A 1 261 ? -6.247 3.444 12.684 1.00 76.81 261 GLU A O 1
ATOM 1992 N N . ARG A 1 262 ? -4.268 3.879 11.675 1.00 77.94 262 ARG A N 1
ATOM 1993 C CA . ARG A 1 262 ? -4.721 5.029 10.901 1.00 77.94 262 ARG A CA 1
ATOM 1994 C C . ARG A 1 262 ? -5.149 4.576 9.512 1.00 77.94 262 ARG A C 1
ATOM 1996 O O . ARG A 1 262 ? -4.402 3.906 8.815 1.00 77.94 262 ARG A O 1
ATOM 2003 N N . SER A 1 263 ? -6.348 4.972 9.103 1.00 73.75 263 SER A N 1
ATOM 2004 C CA . SER A 1 263 ? -6.867 4.689 7.764 1.00 73.75 263 SER A CA 1
ATOM 2005 C C . SER A 1 263 ? -7.845 5.779 7.343 1.00 73.75 263 SER A C 1
ATOM 2007 O O . SER A 1 263 ? -8.458 6.465 8.170 1.00 73.75 263 SER A O 1
ATOM 2009 N N . VAL A 1 264 ? -8.001 5.937 6.034 1.00 70.31 264 VAL A N 1
ATOM 2010 C CA . VAL A 1 264 ? -9.038 6.786 5.435 1.00 70.31 264 VAL A CA 1
ATOM 2011 C C . VAL A 1 264 ? -10.381 6.068 5.301 1.00 70.31 264 VAL A C 1
ATOM 2013 O O . VAL A 1 264 ? -11.393 6.702 5.022 1.00 70.31 264 VAL A O 1
ATOM 2016 N N . PHE A 1 265 ? -10.419 4.755 5.543 1.00 70.50 265 PHE A N 1
ATOM 2017 C CA . PHE A 1 265 ? -11.588 3.903 5.311 1.00 70.50 265 PHE A CA 1
ATOM 2018 C C . PHE A 1 265 ? -12.256 3.402 6.596 1.00 70.50 265 PHE A C 1
ATOM 2020 O O . PHE A 1 265 ? -12.936 2.368 6.609 1.00 70.50 265 PHE A O 1
ATOM 2027 N N . LEU A 1 266 ? -12.075 4.126 7.702 1.00 78.19 266 LEU A N 1
ATOM 2028 C CA . LEU A 1 266 ? -12.709 3.769 8.964 1.00 78.19 266 LEU A CA 1
ATOM 2029 C C . LEU A 1 266 ? -14.217 4.040 8.935 1.00 78.19 266 LEU A C 1
ATOM 2031 O O . LEU A 1 266 ? -14.691 5.057 8.436 1.00 78.19 266 LEU A O 1
ATOM 2035 N N . LYS A 1 267 ? -14.979 3.144 9.557 1.00 77.81 267 LYS A N 1
ATOM 2036 C CA . LYS A 1 267 ? -16.428 3.260 9.729 1.00 77.81 267 LYS A CA 1
ATOM 2037 C C . LYS A 1 267 ? -16.739 3.975 11.032 1.00 77.81 267 LYS A C 1
ATOM 2039 O O . LYS A 1 267 ? -16.162 3.647 12.066 1.00 77.81 267 LYS A O 1
ATOM 2044 N N . THR A 1 268 ? -17.688 4.898 11.014 1.00 87.94 268 THR A N 1
ATOM 2045 C CA . THR A 1 268 ? -18.191 5.515 12.243 1.00 87.94 268 THR A CA 1
ATOM 2046 C C . THR A 1 268 ? -19.096 4.557 13.015 1.00 87.94 268 THR A C 1
ATOM 2048 O O . THR A 1 268 ? -19.772 3.697 12.442 1.00 87.94 268 THR A O 1
ATOM 2051 N N . CYS A 1 269 ? -19.141 4.702 14.340 1.00 91.06 269 CYS A N 1
ATOM 2052 C CA . CYS A 1 269 ? -20.179 4.064 15.143 1.00 91.06 269 CYS A CA 1
ATOM 2053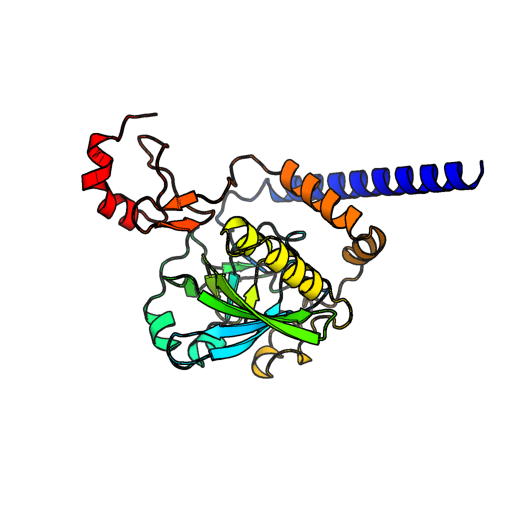 C C . CYS A 1 269 ? -21.553 4.551 14.671 1.00 91.06 269 CYS A C 1
ATOM 2055 O O . CYS A 1 269 ? -21.839 5.746 14.713 1.00 91.06 269 CYS A O 1
ATOM 2057 N N . SER A 1 270 ? -22.426 3.629 14.264 1.00 88.12 270 SER A N 1
ATOM 2058 C CA . SER A 1 270 ? -23.743 3.970 13.713 1.00 88.12 270 SER A CA 1
ATOM 2059 C C . SER A 1 270 ? -24.653 4.717 14.692 1.00 88.12 270 SER A C 1
ATOM 2061 O O . SER A 1 270 ? -25.576 5.397 14.253 1.00 88.12 270 SER A O 1
ATOM 2063 N N . ARG A 1 271 ? -24.404 4.597 16.004 1.00 90.69 271 ARG A N 1
ATOM 2064 C CA . ARG A 1 271 ? -25.188 5.263 17.051 1.00 90.69 271 ARG A CA 1
ATOM 2065 C C . ARG A 1 271 ? -24.704 6.686 17.317 1.00 90.69 271 ARG A C 1
ATOM 2067 O O . ARG A 1 271 ? -25.485 7.617 17.179 1.00 90.69 271 ARG A O 1
ATOM 2074 N N . CYS A 1 272 ? -23.445 6.851 17.718 1.00 92.88 272 CYS A N 1
ATOM 2075 C CA . CYS A 1 272 ? -22.925 8.147 18.166 1.00 92.88 272 CYS A CA 1
ATOM 2076 C C . CYS A 1 272 ? -22.202 8.946 17.083 1.00 92.88 272 CYS A C 1
ATOM 2078 O O . CYS A 1 272 ? -21.934 10.125 17.276 1.00 92.88 272 CYS A O 1
ATOM 2080 N N . LYS A 1 273 ? -21.813 8.301 15.975 1.00 89.38 273 LYS A N 1
ATOM 2081 C CA . LYS A 1 273 ? -21.042 8.878 14.860 1.00 89.38 273 LYS A CA 1
ATOM 2082 C C . LYS A 1 273 ? -19.729 9.587 15.254 1.00 89.38 273 LYS A C 1
ATOM 2084 O O . LYS A 1 273 ? -19.093 10.187 14.397 1.00 89.38 273 LYS A O 1
ATOM 2089 N N . SER A 1 274 ? -19.302 9.479 16.516 1.00 87.69 274 SER A N 1
ATOM 2090 C CA . SER A 1 274 ? -18.180 10.220 17.111 1.00 87.69 274 SER A CA 1
ATOM 2091 C C . SER A 1 274 ? -16.901 9.401 17.299 1.00 87.69 274 SER A C 1
ATOM 2093 O O . SER A 1 274 ? -15.871 9.954 17.671 1.00 87.69 274 SER A O 1
ATOM 2095 N N . VAL A 1 275 ? -16.955 8.089 17.059 1.00 90.50 275 VAL A N 1
ATOM 2096 C CA . VAL A 1 275 ? -15.797 7.185 17.097 1.00 90.50 275 VAL A CA 1
ATOM 2097 C C . VAL A 1 275 ? -15.728 6.373 15.808 1.00 90.50 275 VAL A C 1
ATOM 2099 O O . VAL A 1 275 ? -16.762 6.078 15.199 1.00 90.50 275 VAL A O 1
ATOM 2102 N N . TRP A 1 276 ? -14.511 6.004 15.408 1.00 90.81 276 TRP A N 1
ATOM 2103 C CA . TRP A 1 276 ? -14.219 5.334 14.144 1.00 90.81 276 TRP A CA 1
ATOM 2104 C C . TRP A 1 276 ? -13.556 3.979 14.377 1.00 90.81 276 TRP A C 1
ATOM 2106 O O . TRP A 1 276 ? -12.718 3.822 15.264 1.00 90.81 276 TRP A O 1
ATOM 2116 N N . TYR A 1 277 ? -13.902 3.003 13.546 1.00 80.50 277 TYR A N 1
ATOM 2117 C CA . TYR A 1 277 ? -13.398 1.640 13.613 1.00 80.50 277 TYR A CA 1
ATOM 2118 C C . TYR A 1 277 ? -13.048 1.140 12.220 1.00 80.50 277 TYR A C 1
ATOM 2120 O O . TYR A 1 277 ? -13.840 1.282 11.290 1.00 80.50 277 TYR A O 1
ATOM 2128 N N . CYS A 1 278 ? -11.908 0.466 12.071 1.00 72.94 278 CYS A N 1
ATOM 2129 C CA . CYS A 1 278 ? -11.591 -0.199 10.804 1.00 72.94 278 CYS A CA 1
ATOM 2130 C C . CYS A 1 278 ? -12.556 -1.368 10.561 1.00 72.94 278 CYS A C 1
ATOM 2132 O O . CYS A 1 278 ? -12.868 -1.711 9.425 1.00 72.94 278 CYS A O 1
ATOM 2134 N N . SER A 1 279 ? -13.100 -1.940 11.643 1.00 74.75 279 SER A N 1
ATOM 2135 C CA . SER A 1 279 ? -13.815 -3.208 11.624 1.00 74.75 279 SER A CA 1
ATOM 2136 C C . SER A 1 279 ? -15.042 -3.263 12.518 1.00 74.75 279 SER A C 1
ATOM 2138 O O . SER A 1 279 ? -15.067 -2.648 13.582 1.00 74.75 279 SER A O 1
ATOM 2140 N N . ARG A 1 280 ? -15.998 -4.142 12.177 1.00 80.50 280 ARG A N 1
ATOM 2141 C CA . ARG A 1 280 ? -17.033 -4.574 13.132 1.00 80.50 280 ARG A CA 1
ATOM 2142 C C . ARG A 1 280 ? -16.406 -5.324 14.310 1.00 80.50 280 ARG A C 1
ATOM 2144 O O . ARG A 1 280 ? -16.894 -5.229 15.429 1.00 80.50 280 ARG A O 1
ATOM 2151 N N . GLU A 1 281 ? -15.317 -6.038 14.060 1.00 82.62 281 GLU A N 1
ATOM 2152 C CA . GLU A 1 281 ? -14.533 -6.763 15.060 1.00 82.62 281 GLU A CA 1
ATOM 2153 C C . GLU A 1 281 ? -13.921 -5.785 16.078 1.00 82.62 281 GLU A C 1
ATOM 2155 O O . GLU A 1 281 ? -14.184 -5.905 17.270 1.00 82.62 281 GLU A O 1
ATOM 2160 N N . CYS A 1 282 ? -13.230 -4.746 15.598 1.00 85.69 282 CYS A N 1
ATOM 2161 C CA . CYS A 1 282 ? -12.709 -3.636 16.402 1.00 85.69 282 CYS A CA 1
ATOM 2162 C C . CYS A 1 282 ? -13.799 -2.878 17.170 1.00 85.69 282 CYS A C 1
ATOM 2164 O O . CYS A 1 282 ? -13.623 -2.554 18.340 1.00 85.69 282 CYS A O 1
ATOM 2166 N N . GLN A 1 283 ? -14.955 -2.627 16.550 1.00 90.62 283 GLN A N 1
ATOM 2167 C CA . GLN A 1 283 ? -16.083 -2.020 17.259 1.00 90.62 283 GLN A CA 1
ATOM 2168 C C . GLN A 1 283 ? -16.570 -2.914 18.411 1.00 90.62 283 GLN A C 1
ATOM 2170 O O . GLN A 1 283 ? -16.833 -2.427 19.509 1.00 90.62 283 GLN A O 1
ATOM 2175 N N . LYS A 1 284 ? -16.688 -4.229 18.181 1.00 91.00 284 LYS A N 1
ATOM 2176 C CA . LYS A 1 284 ? -17.098 -5.194 19.212 1.00 91.00 284 LYS A CA 1
ATOM 2177 C C . LYS A 1 284 ? -16.075 -5.292 20.344 1.00 91.00 284 LYS A C 1
ATOM 2179 O O . LYS A 1 284 ? -16.489 -5.369 21.499 1.00 91.00 284 LYS A O 1
ATOM 2184 N N . SER A 1 285 ? -14.778 -5.291 20.034 1.00 90.88 285 SER A N 1
ATOM 2185 C CA . SER A 1 285 ? -13.723 -5.369 21.052 1.00 90.88 285 SER A CA 1
ATOM 2186 C C . SER A 1 285 ? -13.680 -4.116 21.927 1.00 90.88 285 SER A C 1
ATOM 2188 O O . SER A 1 285 ? -13.525 -4.225 23.140 1.00 90.88 285 SER A O 1
ATOM 2190 N N . ASP A 1 286 ? -13.891 -2.936 21.339 1.00 94.50 286 ASP A N 1
ATOM 2191 C CA . ASP A 1 286 ? -13.913 -1.658 22.061 1.00 94.50 286 ASP A CA 1
ATOM 2192 C C . ASP A 1 286 ? -15.232 -1.400 22.812 1.00 94.50 286 ASP A C 1
ATOM 2194 O O . ASP A 1 286 ? -15.289 -0.562 23.711 1.00 94.50 286 ASP A O 1
ATOM 2198 N N . TRP A 1 287 ? -16.304 -2.141 22.505 1.00 94.19 287 TRP A N 1
ATOM 2199 C CA . TRP A 1 287 ? -17.648 -1.869 23.025 1.00 94.19 287 TRP A CA 1
ATOM 2200 C C . TRP A 1 287 ? -17.719 -1.783 24.551 1.00 94.19 287 TRP A C 1
ATOM 2202 O O . TRP A 1 287 ? -18.433 -0.935 25.075 1.00 94.19 287 TRP A O 1
ATOM 2212 N N . ARG A 1 288 ? -16.971 -2.616 25.287 1.00 92.69 288 ARG A N 1
ATOM 2213 C CA . ARG A 1 288 ? -16.971 -2.573 26.763 1.00 92.69 288 ARG A CA 1
ATOM 2214 C C . ARG A 1 288 ? -16.535 -1.210 27.307 1.00 92.69 288 ARG A C 1
ATOM 2216 O O . ARG A 1 288 ? -17.086 -0.773 28.310 1.00 92.69 288 ARG A O 1
ATOM 2223 N N . ARG A 1 289 ? -15.589 -0.555 26.630 1.00 93.56 289 ARG A N 1
ATOM 2224 C CA . ARG A 1 289 ? -15.093 0.783 26.961 1.00 93.56 289 ARG A CA 1
ATOM 2225 C C . ARG A 1 289 ? -16.007 1.861 26.381 1.00 93.56 289 ARG A C 1
ATOM 2227 O O . ARG A 1 289 ? -16.452 2.736 27.106 1.00 93.56 289 ARG A O 1
ATOM 2234 N N . HIS A 1 290 ? -16.354 1.751 25.099 1.00 94.88 290 HIS A N 1
ATOM 2235 C CA . HIS A 1 290 ? -17.149 2.758 24.393 1.00 94.88 290 HIS A CA 1
ATOM 2236 C C . HIS A 1 290 ? -18.603 2.867 24.883 1.00 94.88 290 HIS A C 1
ATOM 2238 O O . HIS A 1 290 ? -19.195 3.940 24.805 1.00 94.88 290 HIS A O 1
ATOM 2244 N N . LYS A 1 291 ? -19.205 1.780 25.388 1.00 93.81 291 LYS A N 1
ATOM 2245 C CA . LYS A 1 291 ? -20.639 1.722 25.728 1.00 93.81 291 LYS A CA 1
ATOM 2246 C C . LYS A 1 291 ? -21.082 2.831 26.687 1.00 93.81 291 LYS A C 1
ATOM 2248 O O . LYS A 1 291 ? -22.199 3.317 26.522 1.00 93.81 291 LYS A O 1
ATOM 2253 N N . GLY A 1 292 ? -20.245 3.200 27.661 1.00 91.94 292 GLY A N 1
ATOM 2254 C CA . GLY A 1 292 ? -20.552 4.254 28.637 1.00 91.94 292 GLY A CA 1
ATOM 2255 C C . GLY A 1 292 ? -20.671 5.642 28.004 1.00 91.94 292 GLY A C 1
ATOM 2256 O O . GLY A 1 292 ? -21.568 6.398 28.358 1.00 91.94 292 GLY A O 1
ATOM 2257 N N . ASP A 1 293 ? -19.845 5.912 26.993 1.00 91.50 293 ASP A N 1
ATOM 2258 C CA . ASP A 1 293 ? -19.733 7.220 26.337 1.00 91.50 293 ASP A CA 1
ATOM 2259 C C . ASP A 1 293 ? -20.543 7.300 25.024 1.00 91.50 293 ASP A C 1
ATOM 2261 O O . ASP A 1 293 ? -20.533 8.309 24.317 1.00 91.50 293 ASP A O 1
ATOM 2265 N N . CYS A 1 294 ? -21.242 6.222 24.649 1.00 94.62 294 CYS A N 1
ATOM 2266 C CA . CYS A 1 294 ? -21.962 6.111 23.380 1.00 94.62 294 CYS A CA 1
ATOM 2267 C C . CYS A 1 294 ? -23.328 6.822 23.425 1.00 94.62 294 CYS A C 1
ATOM 2269 O O . CYS A 1 294 ? -24.377 6.190 23.606 1.00 94.62 294 CYS A O 1
ATOM 2271 N N . VAL A 1 295 ? -23.312 8.141 23.220 1.00 91.62 295 VAL A N 1
ATOM 2272 C CA . VAL A 1 295 ? -24.508 8.998 23.122 1.00 91.62 295 VAL A CA 1
ATOM 2273 C C . VAL A 1 295 ? -24.961 9.103 21.663 1.00 91.62 295 VAL A C 1
ATOM 2275 O O . VAL A 1 295 ? -24.134 9.326 20.787 1.00 91.62 295 VAL A O 1
ATOM 2278 N N . SER A 1 296 ? -26.252 8.898 21.373 1.00 83.50 296 SER A N 1
ATOM 2279 C CA . SER A 1 296 ? -26.783 8.983 20.000 1.00 83.50 296 SER A CA 1
ATOM 2280 C C . SER A 1 296 ? -26.590 10.375 19.397 1.00 83.50 296 SER A C 1
ATOM 2282 O O . SER A 1 296 ? -26.854 11.359 20.084 1.00 83.50 296 SER A O 1
ATOM 2284 N N . ALA A 1 297 ? -26.153 10.418 18.135 1.00 67.12 297 ALA A N 1
ATOM 2285 C CA . ALA A 1 297 ? -25.959 11.645 17.360 1.00 67.12 297 ALA A CA 1
ATOM 2286 C C . ALA A 1 297 ? -27.273 12.285 16.903 1.00 67.12 297 ALA A C 1
ATOM 2288 O O . ALA A 1 297 ? -28.211 11.515 16.586 1.00 67.12 297 ALA A O 1
#

Foldseek 3Di:
DVVVVVVVVVVVVLVVVLVVVLVVVVVVCVVVVVPPPDDDQAEDDFDQQAWFWKFWDLPVDTDIFTATEDLLFPDPHQEKEFELVLLVPDDNSVVQLVQFDQAFVHHQWYHHLFQPGTGFGFSGWGPFFTWMWGWFQDPVRDTDIDIFTGPRYTHTHQDLGRIYHYLNNCVQQVRDPDPVSNVRVSVNNNRNPDGDASVVGPPVNCPRCLRPPPGRCPPPCPPCVVVVVQPPVSSVVSSVSVVVPDDCLLDGWDAAPQPRGTDSRWDADPFQSPHTHSDPVSCVNCCVVCVVVRHGD

pLDDT: mean 72.94, std 21.81, range [31.02, 98.38]

InterPro domains:
  IPR002893 Zinc finger, MYND-type [PF01753] (256-294)
  IPR002893 Zinc finger, MYND-type [PS01360] (256-294)
  IPR002893 Zinc finger, MYND-type [PS50865] (256-294)
  IPR024119 Transcription factor DEAF-1 [PTHR10237] (242-295)

Secondary structure (DSSP, 8-state):
-HHHHHHHHHHHHHHHHHHHHHHHHHHHHHHHHTT--S---EE----SS--EEEEEE-SS-EEEEEEEE-TTTS------EEEHHHHHHSTTHHHHHHT-B--SS---EEE-SSSS---EEEEEE-SSPEEEEEEEEPTTSPEEEEEEEE-SPEEETT-SSSEEE-HHHHHHTT--SSHHHHHHHHHHHT-TT----GGGS-GGGTTSGGGTSTTS----HHHHHHHTTSHHHHHHHHHHHHHHTS-TTS-S-EE-TTT--EES-PEEPTTTSSSEES-HHHHHHHHHHHTTT----

Radius of gyration: 20.76 Å; chains: 1; bounding box: 52×64×56 Å